Protein AF-A0A9P6GNK1-F1 (afdb_monomer)

Radius of gyration: 24.19 Å; Cα contacts (8 Å, |Δi|>4): 290; chains: 1; bounding box: 77×78×50 Å

Sequence (191 aa):
MHTSSILGALPTVPATSNPSCSGRRIRGPPKVLKVYFIPACNQVLKSSIIHFQKKEGGFFQHPALIVTSDRHSRTAEFYAITSYPPKAIHDLKMYLYLGDTVDDEGPGTLKLAAKSDRMPRDSYLNLDQRFAIEWEYLNKMPWGVDVNIDGEDRKKLDFKISQLEAQQNRYIYKSLLASFHVVAPGTIVML

Nearest PDB structures (foldseek):
  9bcu-assembly1_G  TM=6.747E-01  e=1.694E+00  Thermococcus kodakarensis
  6fer-assembly1_A  TM=2.267E-01  e=8.474E+00  Homo sapiens

Foldseek 3Di:
DDDDDDPDDDPDDPPDPPPPLPFAADPDWDDAQWKWAQAFPVLADCPWQQCVVDVDRVQHGFIWHWHDTDPVVLKTKTFTKDLDDPPVCVVVVQKAKEDQAQPDDDLRYFHWDPPFHGDPGTIIGHNPDMGMTRSRSIGHDSVNGITGTDPVCSVSVVVSNVVVVVVVVCVVPVPDPDPCVVPDPPDDDDD

Solvent-accessible surface area (backbone atoms only — not comparable to full-atom values): 11498 Å² total; per-residue (Å²): 139,85,87,84,84,82,82,79,80,78,83,78,76,75,76,79,74,72,79,81,79,78,50,54,56,49,93,60,87,69,60,66,44,26,52,34,22,38,51,49,66,91,76,43,63,84,86,38,60,40,52,77,77,49,80,60,72,84,68,38,64,32,45,28,38,26,68,44,64,43,80,88,80,43,32,28,33,30,29,48,40,35,73,68,70,56,68,70,45,52,76,67,59,40,51,34,37,50,32,71,40,66,81,40,77,51,97,55,37,40,26,33,25,96,84,36,44,61,63,98,55,70,37,32,38,38,62,83,56,82,45,51,37,52,43,74,56,33,17,44,37,87,85,71,56,53,38,31,47,32,77,75,42,47,56,56,53,53,51,52,49,53,51,51,52,52,56,54,47,50,68,74,66,49,73,68,90,68,77,61,88,81,60,61,94,88,69,85,80,86,130

pLDDT: mean 78.87, std 16.31, range [38.56, 94.69]

Organism: NCBI:txid565426

Mean predicted aligned error: 12.34 Å

Structure (mmCIF, N/CA/C/O backbone):
data_AF-A0A9P6GNK1-F1
#
_entry.id   AF-A0A9P6GNK1-F1
#
loop_
_atom_site.group_PDB
_atom_site.id
_atom_site.type_symbol
_atom_site.label_atom_id
_atom_site.label_alt_id
_atom_site.label_comp_id
_atom_site.label_asym_id
_atom_site.label_entity_id
_atom_site.label_seq_id
_atom_site.pdbx_PDB_ins_code
_atom_site.Cartn_x
_atom_site.Cartn_y
_atom_site.Cartn_z
_atom_site.occupancy
_atom_site.B_iso_or_equiv
_atom_site.auth_seq_id
_atom_site.auth_comp_id
_atom_site.auth_asym_id
_atom_site.auth_atom_id
_atom_site.pdbx_PDB_model_num
ATOM 1 N N . MET A 1 1 ? 43.751 -51.242 33.170 1.00 43.75 1 MET A N 1
ATOM 2 C CA . MET A 1 1 ? 44.238 -50.823 31.839 1.00 43.75 1 MET A CA 1
ATOM 3 C C . MET A 1 1 ? 43.060 -50.788 30.879 1.00 43.75 1 MET A C 1
ATOM 5 O O . MET A 1 1 ? 42.194 -51.640 31.004 1.00 43.75 1 MET A O 1
ATOM 9 N N . HIS A 1 2 ? 43.073 -49.808 29.972 1.00 38.56 2 HIS A N 1
ATOM 10 C CA . HIS A 1 2 ? 42.092 -49.490 28.921 1.00 38.56 2 HIS A CA 1
ATOM 11 C C . HIS A 1 2 ? 40.836 -48.710 29.336 1.00 38.56 2 HIS A C 1
ATOM 13 O O . HIS A 1 2 ? 39.744 -49.237 29.502 1.00 38.56 2 HIS A O 1
ATOM 19 N N . THR A 1 3 ? 41.032 -47.393 29.432 1.00 39.69 3 THR A N 1
ATOM 20 C CA . THR A 1 3 ? 40.028 -46.362 29.165 1.00 39.69 3 THR A CA 1
ATOM 21 C C . THR A 1 3 ? 39.923 -46.136 27.651 1.00 39.69 3 THR A C 1
ATOM 23 O O . THR A 1 3 ? 40.928 -46.110 26.939 1.00 39.69 3 THR A O 1
ATOM 26 N N . SER A 1 4 ? 38.706 -45.981 27.134 1.00 41.19 4 SER A N 1
ATOM 27 C CA . SER A 1 4 ? 38.435 -45.590 25.743 1.00 41.19 4 SER A CA 1
ATOM 28 C C . SER A 1 4 ? 37.171 -44.733 25.724 1.00 41.19 4 SER A C 1
ATOM 30 O O . SER A 1 4 ? 36.080 -45.229 25.465 1.00 41.19 4 SER A O 1
ATOM 32 N N . SER A 1 5 ? 37.310 -43.449 26.054 1.00 45.50 5 SER A N 1
ATOM 33 C CA . SER A 1 5 ? 36.231 -42.467 25.904 1.00 45.50 5 SER A CA 1
ATOM 34 C C . SER A 1 5 ? 36.454 -41.690 24.613 1.00 45.50 5 SER A C 1
ATOM 36 O O . SER A 1 5 ? 37.389 -40.900 24.495 1.00 45.50 5 SER A O 1
ATOM 38 N N . ILE A 1 6 ? 35.599 -41.969 23.634 1.00 48.75 6 ILE A N 1
ATOM 39 C CA . ILE A 1 6 ? 35.546 -41.327 22.324 1.00 48.75 6 ILE A CA 1
ATOM 40 C C . ILE A 1 6 ? 34.934 -39.932 22.506 1.00 48.75 6 ILE A C 1
ATOM 42 O O . ILE A 1 6 ? 33.754 -39.794 22.822 1.00 48.75 6 ILE A O 1
ATOM 46 N N . LEU A 1 7 ? 35.749 -38.893 22.320 1.00 43.72 7 LEU A N 1
ATOM 47 C CA . LEU A 1 7 ? 35.307 -37.507 22.176 1.00 43.72 7 LEU A CA 1
ATOM 48 C C . LEU A 1 7 ? 34.610 -37.355 20.817 1.00 43.72 7 LEU A C 1
ATOM 50 O O . LEU A 1 7 ? 35.260 -37.227 19.782 1.00 43.72 7 LEU A O 1
ATOM 54 N N . GLY A 1 8 ? 33.278 -37.393 20.823 1.00 42.16 8 GLY A N 1
ATOM 55 C CA . GLY A 1 8 ? 32.460 -36.998 19.680 1.00 42.16 8 GLY A CA 1
ATOM 56 C C . GLY A 1 8 ? 32.529 -35.485 19.489 1.00 42.16 8 GLY A C 1
ATOM 57 O O . GLY A 1 8 ? 31.977 -34.728 20.285 1.00 42.16 8 GLY A O 1
ATOM 58 N N . ALA A 1 9 ? 33.229 -35.046 18.444 1.00 45.81 9 ALA A N 1
ATOM 59 C CA . ALA A 1 9 ? 33.241 -33.657 18.012 1.00 45.81 9 ALA A CA 1
ATOM 60 C C . ALA A 1 9 ? 31.831 -33.239 17.559 1.00 45.81 9 ALA A C 1
ATOM 62 O O . ALA A 1 9 ? 31.246 -33.843 16.660 1.00 45.81 9 ALA A O 1
ATOM 63 N N . LEU A 1 10 ? 31.290 -32.202 18.202 1.00 45.44 10 LEU A N 1
ATOM 64 C CA . LEU A 1 10 ? 30.056 -31.528 17.803 1.00 45.44 10 LEU A CA 1
ATOM 65 C C . LEU A 1 10 ? 30.198 -30.988 16.368 1.00 45.44 10 LEU A C 1
ATOM 67 O O . LEU A 1 10 ? 31.189 -30.309 16.082 1.00 45.44 10 LEU A O 1
ATOM 71 N N . PRO A 1 11 ? 29.227 -31.230 15.469 1.00 44.09 11 PRO A N 1
ATOM 72 C CA . PRO A 1 11 ? 29.246 -30.631 14.146 1.00 44.09 11 PRO A CA 1
ATOM 73 C C . PRO A 1 11 ? 29.071 -29.118 14.283 1.00 44.09 11 PRO A C 1
ATOM 75 O O . PRO A 1 11 ? 28.053 -28.617 14.762 1.00 44.09 11 PRO A O 1
ATOM 78 N N . THR A 1 12 ? 30.103 -28.386 13.875 1.00 46.44 12 THR A N 1
ATOM 79 C CA . THR A 1 12 ? 30.087 -26.932 13.758 1.00 46.44 12 THR A CA 1
ATOM 80 C C . THR A 1 12 ? 29.052 -26.564 12.699 1.00 46.44 12 THR A C 1
ATOM 82 O O . THR A 1 12 ? 29.264 -26.788 11.510 1.00 46.44 12 THR A O 1
ATOM 85 N N . VAL A 1 13 ? 27.901 -26.050 13.134 1.00 48.53 13 VAL A N 1
ATOM 86 C CA . VAL A 1 13 ? 26.883 -25.493 12.238 1.00 48.53 13 VAL A CA 1
ATOM 87 C C . VAL A 1 13 ? 27.538 -24.331 11.484 1.00 48.53 13 VAL A C 1
ATOM 89 O O . VAL A 1 13 ? 27.989 -23.384 12.136 1.00 48.53 13 VAL A O 1
ATOM 92 N N . PRO A 1 14 ? 27.652 -24.371 10.144 1.00 42.47 14 PRO A N 1
ATOM 93 C CA . PRO A 1 14 ? 28.160 -23.229 9.408 1.00 42.47 14 PRO A CA 1
ATOM 94 C C . PRO A 1 14 ? 27.191 -22.065 9.607 1.00 42.47 14 PRO A C 1
ATOM 96 O O . PRO A 1 14 ? 25.976 -22.220 9.464 1.00 42.47 14 PRO A O 1
ATOM 99 N N . ALA A 1 15 ? 27.752 -20.915 9.980 1.00 41.53 15 ALA A N 1
ATOM 100 C CA . ALA A 1 15 ? 27.043 -19.661 10.156 1.00 41.53 15 ALA A CA 1
ATOM 101 C C . ALA A 1 15 ? 26.061 -19.451 8.999 1.00 41.53 15 ALA A C 1
ATOM 103 O O . ALA A 1 15 ? 26.458 -19.410 7.834 1.00 41.53 15 ALA A O 1
ATOM 104 N N . THR A 1 16 ? 24.778 -19.324 9.338 1.00 38.72 16 THR A N 1
ATOM 105 C CA . THR A 1 16 ? 23.734 -18.874 8.424 1.00 38.72 16 THR A CA 1
ATOM 106 C C . THR A 1 16 ? 24.227 -17.617 7.729 1.00 38.72 16 THR A C 1
ATOM 108 O O . THR A 1 16 ? 24.384 -16.566 8.352 1.00 38.72 16 THR A O 1
ATOM 111 N N . SER A 1 17 ? 24.512 -17.749 6.437 1.00 41.44 17 SER A N 1
ATOM 112 C CA . SER A 1 17 ? 24.774 -16.641 5.539 1.00 41.44 17 SER A CA 1
ATOM 113 C C . SER A 1 17 ? 23.625 -15.652 5.688 1.00 41.44 17 SER A C 1
ATOM 115 O O . SER A 1 17 ? 22.502 -15.947 5.277 1.00 41.44 17 SER A O 1
ATOM 117 N N . ASN A 1 18 ? 23.890 -14.495 6.293 1.00 42.81 18 ASN A N 1
ATOM 118 C CA . ASN A 1 18 ? 22.993 -13.356 6.177 1.00 42.81 18 ASN A CA 1
ATOM 119 C C . ASN A 1 18 ? 22.785 -13.139 4.673 1.00 42.81 18 ASN A C 1
ATOM 121 O O . ASN A 1 18 ? 23.777 -12.862 3.989 1.00 42.81 18 ASN A O 1
ATOM 125 N N . PRO A 1 19 ? 21.567 -13.288 4.117 1.00 42.81 19 PRO A N 1
ATOM 126 C CA . PRO A 1 19 ? 21.345 -12.850 2.756 1.00 42.81 19 PRO A CA 1
ATOM 127 C C . PRO A 1 19 ? 21.654 -11.357 2.763 1.00 42.81 19 PRO A C 1
ATOM 129 O O . PRO A 1 19 ? 21.009 -10.575 3.465 1.00 42.81 19 PRO A O 1
ATOM 132 N N . SER A 1 20 ? 22.711 -10.965 2.055 1.00 41.75 20 SER A N 1
ATOM 133 C CA . SER A 1 20 ? 23.046 -9.567 1.852 1.00 41.75 20 SER A CA 1
ATOM 134 C C . SER A 1 20 ? 21.954 -8.974 0.965 1.00 41.75 20 SER A C 1
ATOM 136 O O . SER A 1 20 ? 22.079 -8.855 -0.252 1.00 41.75 20 SER A O 1
ATOM 138 N N . CYS A 1 21 ? 20.832 -8.609 1.587 1.00 44.97 21 CYS A N 1
ATOM 139 C CA . CYS A 1 21 ? 19.766 -7.824 0.989 1.00 44.97 21 CYS A CA 1
ATOM 140 C C . CYS A 1 21 ? 20.295 -6.403 0.758 1.00 44.97 21 CYS A C 1
ATOM 142 O O . CYS A 1 21 ? 19.893 -5.438 1.409 1.00 44.97 21 CYS A O 1
ATOM 144 N N . SER A 1 22 ? 21.239 -6.281 -0.173 1.00 52.31 22 SER A N 1
ATOM 145 C CA . SER A 1 22 ? 21.618 -5.038 -0.828 1.00 52.31 22 SER A CA 1
ATOM 146 C C . SER A 1 22 ? 20.473 -4.669 -1.769 1.00 52.31 22 SER A C 1
ATOM 148 O O . SER A 1 22 ? 20.518 -4.853 -2.984 1.00 52.31 22 SER A O 1
ATOM 150 N N . GLY A 1 23 ? 19.364 -4.235 -1.169 1.00 58.50 23 GLY A N 1
ATOM 151 C CA . GLY A 1 23 ? 18.181 -3.837 -1.911 1.00 58.50 23 GLY A CA 1
ATOM 152 C C . GLY A 1 23 ? 18.554 -2.751 -2.913 1.00 58.50 23 GLY A C 1
ATOM 153 O O . GLY A 1 23 ? 19.191 -1.752 -2.572 1.00 58.50 23 GLY A O 1
ATOM 154 N N . ARG A 1 24 ? 18.202 -2.965 -4.183 1.00 71.44 24 ARG A N 1
ATOM 155 C CA . ARG A 1 24 ? 18.417 -1.964 -5.228 1.00 71.44 24 ARG A CA 1
ATOM 156 C C . ARG A 1 24 ? 17.481 -0.790 -4.955 1.00 71.44 24 ARG A C 1
ATOM 158 O O . ARG A 1 24 ? 16.288 -0.882 -5.252 1.00 71.44 24 ARG A O 1
ATOM 165 N N . ARG A 1 25 ? 18.032 0.295 -4.407 1.00 80.94 25 ARG A N 1
ATOM 166 C CA . ARG A 1 25 ? 17.324 1.568 -4.224 1.00 80.94 25 ARG A CA 1
ATOM 167 C C . ARG A 1 25 ? 16.763 2.064 -5.548 1.00 80.94 25 ARG A C 1
ATOM 169 O O . ARG A 1 25 ? 17.370 1.876 -6.612 1.00 80.94 25 ARG A O 1
ATOM 176 N N . ILE A 1 26 ? 15.603 2.699 -5.489 1.00 84.06 26 ILE A N 1
ATOM 177 C CA . ILE A 1 26 ? 15.027 3.347 -6.663 1.00 84.06 26 ILE A CA 1
ATOM 178 C C . ILE A 1 26 ? 15.792 4.639 -6.979 1.00 84.06 26 ILE A C 1
ATOM 180 O O . ILE A 1 26 ? 16.258 5.337 -6.086 1.00 84.06 26 ILE A O 1
ATOM 184 N N . ARG A 1 27 ? 15.978 4.934 -8.271 1.00 80.38 27 ARG A N 1
ATOM 185 C CA . ARG A 1 27 ? 16.748 6.103 -8.750 1.00 80.38 27 ARG A CA 1
ATOM 186 C C . ARG A 1 27 ? 15.865 7.280 -9.183 1.00 80.38 27 ARG A C 1
ATOM 188 O O . ARG A 1 27 ? 16.361 8.232 -9.769 1.00 80.38 27 ARG A O 1
ATOM 195 N N . GLY A 1 28 ? 14.560 7.194 -8.956 1.00 84.88 28 GLY A N 1
ATOM 196 C CA . GLY A 1 28 ? 13.590 8.169 -9.436 1.00 84.88 28 GLY A CA 1
ATOM 197 C C . GLY A 1 28 ? 12.239 8.004 -8.747 1.00 84.88 28 GLY A C 1
ATOM 198 O O . GLY A 1 28 ? 12.114 7.129 -7.884 1.00 84.88 28 GLY A O 1
ATOM 199 N N . PRO A 1 29 ? 11.240 8.819 -9.130 1.00 88.75 29 PRO A N 1
ATOM 200 C CA . PRO A 1 29 ? 9.918 8.772 -8.525 1.00 88.75 29 PRO A CA 1
ATOM 201 C C . PRO A 1 29 ? 9.326 7.357 -8.639 1.00 88.75 29 PRO A C 1
ATOM 203 O O . PRO A 1 29 ? 9.366 6.771 -9.729 1.00 88.75 29 PRO A O 1
ATOM 206 N N . PRO A 1 30 ? 8.796 6.787 -7.543 1.00 91.62 30 PRO A N 1
ATOM 207 C CA . PRO A 1 30 ? 8.155 5.490 -7.568 1.00 91.62 30 PRO A CA 1
ATOM 208 C C . PRO A 1 30 ? 6.907 5.550 -8.443 1.00 91.62 30 PRO A C 1
ATOM 210 O O . PRO A 1 30 ? 6.206 6.561 -8.526 1.00 91.62 30 PRO A O 1
ATOM 213 N N . LYS A 1 31 ? 6.629 4.438 -9.119 1.00 91.81 31 LYS A N 1
ATOM 214 C CA . LYS A 1 31 ? 5.412 4.300 -9.909 1.00 91.81 31 LYS A CA 1
ATOM 215 C C . LYS A 1 31 ? 4.237 4.094 -8.953 1.00 91.81 31 LYS A C 1
ATOM 217 O O . LYS A 1 31 ? 4.305 3.262 -8.052 1.00 91.81 31 LYS A O 1
ATOM 222 N N . VAL A 1 32 ? 3.166 4.844 -9.166 1.00 93.06 32 VAL A N 1
ATOM 223 C CA . VAL A 1 32 ? 1.901 4.667 -8.445 1.00 93.06 32 VAL A CA 1
ATOM 224 C C . VAL A 1 32 ? 1.297 3.303 -8.801 1.00 93.06 32 VAL A C 1
ATOM 226 O O . VAL A 1 32 ? 1.402 2.872 -9.949 1.00 93.06 32 VAL A O 1
ATOM 229 N N . LEU A 1 33 ? 0.693 2.637 -7.814 1.00 93.12 33 LEU A N 1
ATOM 230 C CA . LEU A 1 33 ? 0.136 1.277 -7.862 1.00 93.12 33 LEU A CA 1
ATOM 231 C C . LEU A 1 33 ? 1.160 0.156 -8.066 1.00 93.12 33 LEU A C 1
ATOM 233 O O . LEU A 1 33 ? 0.800 -0.985 -8.363 1.00 93.12 33 LEU A O 1
ATOM 237 N N . LYS A 1 34 ? 2.439 0.458 -7.858 1.00 93.38 34 LYS A N 1
ATOM 238 C CA . LYS A 1 34 ? 3.501 -0.541 -7.846 1.00 93.38 34 LYS A CA 1
ATOM 239 C C . LYS A 1 34 ? 3.883 -0.904 -6.421 1.00 93.38 34 LYS A C 1
ATOM 241 O O . LYS A 1 34 ? 3.914 -0.048 -5.531 1.00 93.38 34 LYS A O 1
ATOM 246 N N . VAL A 1 35 ? 4.200 -2.179 -6.224 1.00 92.81 35 VAL A N 1
ATOM 247 C CA . VAL A 1 35 ? 4.677 -2.679 -4.942 1.00 92.81 35 VAL A CA 1
ATOM 248 C C . VAL A 1 35 ? 6.193 -2.520 -4.852 1.00 92.81 35 VAL A C 1
ATOM 250 O O . VAL A 1 35 ? 6.948 -2.933 -5.733 1.00 92.81 35 VAL A O 1
ATOM 253 N N . TYR A 1 36 ? 6.641 -1.921 -3.758 1.00 93.25 36 TYR A N 1
ATOM 254 C CA . TYR A 1 36 ? 8.043 -1.755 -3.399 1.00 93.25 36 TYR A CA 1
ATOM 255 C C . TYR A 1 36 ? 8.328 -2.429 -2.061 1.00 93.25 36 TYR A C 1
ATOM 257 O O . TYR A 1 36 ? 7.426 -2.929 -1.391 1.00 93.25 36 TYR A O 1
ATOM 265 N N . PHE A 1 37 ? 9.599 -2.470 -1.680 1.00 91.44 37 PHE A N 1
ATOM 266 C CA . PHE A 1 37 ? 10.035 -3.073 -0.432 1.00 91.44 37 PHE A CA 1
ATOM 267 C C . PHE A 1 37 ? 10.642 -2.020 0.487 1.00 91.44 37 PHE A C 1
ATOM 269 O O . PHE A 1 37 ? 11.539 -1.270 0.086 1.00 91.44 37 PHE A O 1
ATOM 276 N N . ILE A 1 38 ? 10.169 -1.985 1.730 1.00 90.44 38 ILE A N 1
ATOM 277 C CA . ILE A 1 38 ? 10.726 -1.125 2.770 1.00 90.44 38 ILE A CA 1
ATOM 278 C C . ILE A 1 38 ? 11.919 -1.856 3.379 1.00 90.44 38 ILE A C 1
ATOM 280 O O . ILE A 1 38 ? 11.757 -2.970 3.876 1.00 90.44 38 ILE A O 1
ATOM 284 N N . PRO A 1 39 ? 13.126 -1.274 3.358 1.00 88.50 39 PRO A N 1
ATOM 285 C CA . PRO A 1 39 ? 14.290 -1.930 3.921 1.00 88.50 39 PRO A CA 1
ATOM 286 C C . PRO A 1 39 ? 14.229 -2.033 5.446 1.00 88.50 39 PRO A C 1
ATOM 288 O O . PRO A 1 39 ? 13.331 -1.523 6.111 1.00 88.50 39 PRO A O 1
ATOM 291 N N . ALA A 1 40 ? 15.228 -2.710 6.006 1.00 86.12 40 ALA A N 1
ATOM 292 C CA . ALA A 1 40 ? 15.414 -2.808 7.443 1.00 86.12 40 ALA A CA 1
ATOM 293 C C . ALA A 1 40 ? 15.599 -1.427 8.103 1.00 86.12 40 ALA A C 1
ATOM 295 O O . ALA A 1 40 ? 16.147 -0.502 7.501 1.00 86.12 40 ALA A O 1
ATOM 296 N N . CYS A 1 41 ? 15.205 -1.328 9.375 1.00 81.44 41 CYS A N 1
ATOM 297 C CA . CYS A 1 41 ? 15.251 -0.107 10.190 1.00 81.44 41 CYS A CA 1
ATOM 298 C C . CYS A 1 41 ? 16.620 0.603 10.167 1.00 81.44 41 CYS A C 1
ATOM 300 O O . CYS A 1 41 ? 16.684 1.827 10.138 1.00 81.44 41 CYS A O 1
ATOM 302 N N . ASN A 1 42 ? 17.723 -0.148 10.105 1.00 82.62 42 ASN A N 1
ATOM 303 C CA . ASN A 1 42 ? 19.085 0.395 10.057 1.00 82.62 42 ASN A CA 1
ATOM 304 C C . ASN A 1 42 ? 19.476 1.038 8.712 1.00 82.62 42 ASN A C 1
ATOM 306 O O . ASN A 1 42 ? 20.464 1.766 8.659 1.00 82.62 42 ASN A O 1
ATOM 310 N N . GLN A 1 43 ? 18.745 0.765 7.630 1.00 82.69 43 GLN A N 1
ATOM 311 C CA . GLN A 1 43 ? 19.004 1.337 6.303 1.00 82.69 43 GLN A CA 1
ATOM 312 C C . GLN A 1 43 ? 18.204 2.620 6.048 1.00 82.69 43 GLN A C 1
ATOM 314 O O . GLN A 1 43 ? 18.525 3.359 5.114 1.00 82.69 43 GLN A O 1
ATOM 319 N N . VAL A 1 44 ? 17.175 2.874 6.861 1.00 83.25 44 VAL A N 1
ATOM 320 C CA . VAL A 1 44 ? 16.363 4.090 6.828 1.00 83.25 44 VAL A CA 1
ATOM 321 C C . VAL A 1 44 ? 16.901 5.060 7.870 1.00 83.25 44 VAL A C 1
ATOM 323 O O . VAL A 1 44 ? 17.129 4.687 9.021 1.00 83.25 44 VAL A O 1
ATOM 326 N N . LEU A 1 45 ? 17.104 6.318 7.486 1.00 84.25 45 LEU A N 1
ATOM 327 C CA . LEU A 1 45 ? 17.656 7.315 8.399 1.00 84.25 45 LEU A CA 1
ATOM 328 C C . LEU A 1 45 ? 16.690 7.555 9.564 1.00 84.25 45 LEU A C 1
ATOM 330 O O . LEU A 1 45 ? 15.491 7.673 9.346 1.00 84.25 45 LEU A O 1
ATOM 334 N N . LYS A 1 46 ? 17.194 7.667 10.799 1.00 83.06 46 LYS A N 1
ATOM 335 C CA . LYS A 1 46 ? 16.342 7.829 11.997 1.00 83.06 46 LYS A CA 1
ATOM 336 C C . LYS A 1 46 ? 15.462 9.086 11.974 1.00 83.06 46 LYS A C 1
ATOM 338 O O . LYS A 1 46 ? 14.479 9.138 12.699 1.00 83.06 46 LYS A O 1
ATOM 343 N N . SER A 1 47 ? 15.816 10.087 11.165 1.00 84.44 47 SER A N 1
ATOM 344 C CA . SER A 1 47 ? 15.020 11.304 10.969 1.00 84.44 47 SER A CA 1
ATOM 345 C C . SER A 1 47 ? 13.971 11.185 9.859 1.00 84.44 47 SER A C 1
ATOM 347 O O . SER A 1 47 ? 13.337 12.183 9.537 1.00 84.44 47 SER A O 1
ATOM 349 N N . SER A 1 48 ? 13.828 10.018 9.229 1.00 85.19 48 SER A N 1
ATOM 350 C CA . SER A 1 48 ? 12.814 9.784 8.199 1.00 85.19 48 SER A CA 1
ATOM 351 C C . SER A 1 48 ? 11.410 9.811 8.801 1.00 85.19 48 SER A C 1
ATOM 353 O O . SER A 1 48 ? 11.194 9.351 9.928 1.00 85.19 48 SER A O 1
ATOM 355 N N . ILE A 1 49 ? 10.448 10.301 8.016 1.00 87.12 49 ILE A N 1
ATOM 356 C CA . ILE A 1 49 ? 9.025 10.414 8.377 1.00 87.12 49 ILE A CA 1
ATOM 357 C C . ILE A 1 49 ? 8.467 9.091 8.930 1.00 87.12 49 ILE A C 1
ATOM 359 O O . ILE A 1 49 ? 7.705 9.087 9.899 1.00 87.12 49 ILE A O 1
ATOM 363 N N . ILE A 1 50 ? 8.895 7.955 8.375 1.00 84.88 50 ILE A N 1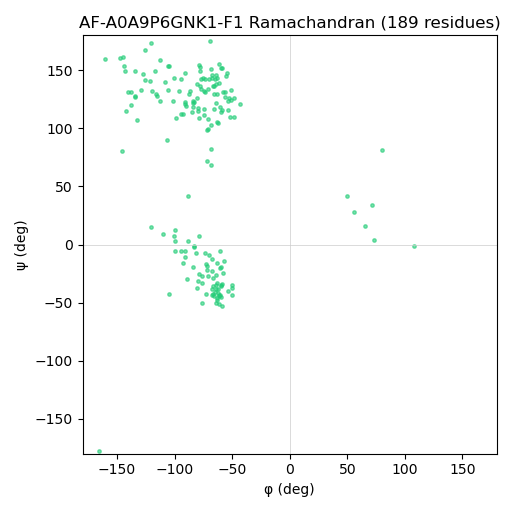
ATOM 364 C CA . ILE A 1 50 ? 8.389 6.629 8.750 1.00 84.88 50 ILE A CA 1
ATOM 365 C C . ILE A 1 50 ? 8.686 6.254 10.209 1.00 84.88 50 ILE A C 1
ATOM 367 O O . ILE A 1 50 ? 7.847 5.631 10.856 1.00 84.88 50 ILE A O 1
ATOM 371 N N . HIS A 1 51 ? 9.820 6.692 10.772 1.00 84.50 51 HIS A N 1
ATOM 372 C CA . HIS A 1 51 ? 10.159 6.436 12.183 1.00 84.50 51 HIS A CA 1
ATOM 373 C C . HIS A 1 51 ? 9.280 7.235 13.148 1.00 84.50 51 HIS A C 1
ATOM 375 O O . HIS A 1 51 ? 9.045 6.802 14.277 1.00 84.50 51 HIS A O 1
ATOM 381 N N . PHE A 1 52 ? 8.773 8.392 12.714 1.00 83.25 52 PHE A N 1
ATOM 382 C CA . PHE A 1 52 ? 7.826 9.181 13.501 1.00 83.25 52 PHE A CA 1
ATOM 383 C C . PHE A 1 52 ? 6.422 8.574 13.478 1.00 83.25 52 PHE A C 1
ATOM 385 O O . PHE A 1 52 ? 5.713 8.649 14.478 1.00 83.25 52 PHE A O 1
ATOM 392 N N . GLN A 1 53 ? 6.041 7.943 12.365 1.00 82.75 53 GLN A N 1
ATOM 393 C CA . GLN A 1 53 ? 4.732 7.309 12.203 1.00 82.75 53 GLN A CA 1
ATOM 394 C C . GLN A 1 53 ? 4.651 5.921 12.851 1.00 82.75 53 GLN A C 1
ATOM 396 O O . GLN A 1 53 ? 3.612 5.571 13.410 1.00 82.75 53 GLN A O 1
ATOM 401 N N . LYS A 1 54 ? 5.725 5.120 12.791 1.00 75.81 54 LYS A N 1
ATOM 402 C CA . LYS A 1 54 ? 5.745 3.756 13.334 1.00 75.81 54 LYS A CA 1
ATOM 403 C C . LYS A 1 54 ? 7.097 3.430 13.967 1.00 75.81 54 LYS A C 1
ATOM 405 O O . LYS A 1 54 ? 8.117 3.342 13.293 1.00 75.81 54 LYS A O 1
ATOM 410 N N . LYS A 1 55 ? 7.089 3.214 15.285 1.00 61.72 55 LYS A N 1
ATOM 411 C CA . LYS A 1 55 ? 8.295 2.899 16.076 1.00 61.72 55 LYS A CA 1
ATOM 412 C C . LYS A 1 55 ? 8.571 1.400 16.20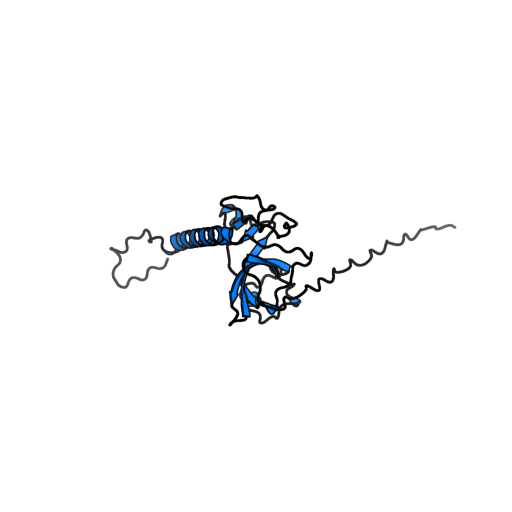3 1.00 61.72 55 LYS A C 1
ATOM 414 O O . LYS A 1 55 ? 9.627 1.003 16.687 1.00 61.72 55 LYS A O 1
ATOM 419 N N . GLU A 1 56 ? 7.622 0.564 15.797 1.00 67.69 56 GLU A N 1
ATOM 420 C CA . GLU A 1 56 ? 7.746 -0.885 15.901 1.00 67.69 56 GLU A CA 1
ATOM 421 C C . GLU A 1 56 ? 8.720 -1.411 14.842 1.00 67.69 56 GLU A C 1
ATOM 423 O O . GLU A 1 56 ? 8.466 -1.330 13.640 1.00 67.69 56 GLU A O 1
ATOM 428 N N . GLY A 1 57 ? 9.838 -1.992 15.290 1.00 57.97 57 GLY A N 1
ATOM 429 C CA . GLY A 1 57 ? 10.875 -2.536 14.405 1.00 57.97 57 GLY A CA 1
ATOM 430 C C . GLY A 1 57 ? 10.367 -3.615 13.441 1.00 57.97 57 GLY A C 1
ATOM 431 O O . GLY A 1 57 ? 10.931 -3.782 12.363 1.00 57.97 57 GLY A O 1
ATOM 432 N N . GLY A 1 58 ? 9.269 -4.291 13.796 1.00 65.94 58 GLY A N 1
ATOM 433 C CA . GLY A 1 58 ? 8.622 -5.305 12.968 1.00 65.94 58 GLY A CA 1
ATOM 434 C C . GLY A 1 58 ? 7.915 -4.767 11.723 1.00 65.94 58 GLY A C 1
ATOM 435 O O . GLY A 1 58 ? 7.512 -5.581 10.910 1.00 65.94 58 GLY A O 1
ATOM 436 N N . PHE A 1 59 ? 7.761 -3.447 11.557 1.00 76.56 59 PHE A N 1
ATOM 437 C CA . PHE A 1 59 ? 7.169 -2.827 10.360 1.00 76.56 59 PHE A CA 1
ATOM 438 C C . PHE A 1 59 ? 8.170 -2.630 9.210 1.00 76.56 59 PHE A C 1
ATOM 440 O O . PHE A 1 59 ? 7.790 -2.484 8.049 1.00 76.56 59 PHE A O 1
ATOM 447 N N . PHE A 1 60 ? 9.463 -2.652 9.518 1.00 82.25 60 PHE A N 1
ATOM 448 C CA . PHE A 1 60 ? 10.523 -2.613 8.516 1.00 82.25 60 PHE A CA 1
ATOM 449 C C . PHE A 1 60 ? 10.707 -4.004 7.892 1.00 82.25 60 PHE A C 1
ATOM 451 O O . PHE A 1 60 ? 10.426 -5.004 8.544 1.00 82.25 60 PHE A O 1
ATOM 458 N N . GLN A 1 61 ? 11.215 -4.078 6.656 1.00 86.62 61 GLN A N 1
ATOM 459 C CA . GLN A 1 61 ? 11.297 -5.318 5.856 1.00 86.62 61 GLN A CA 1
ATOM 460 C C . GLN A 1 61 ? 9.955 -5.846 5.326 1.00 86.62 61 GLN A C 1
ATOM 462 O O . GLN A 1 61 ? 9.777 -7.056 5.182 1.00 86.62 61 GLN A O 1
ATOM 467 N N . HIS A 1 62 ? 9.026 -4.949 4.990 1.00 88.31 62 HIS A N 1
ATOM 468 C CA . HIS A 1 62 ? 7.721 -5.330 4.447 1.00 88.31 62 HIS A CA 1
ATOM 469 C C . HIS A 1 62 ? 7.483 -4.815 3.027 1.00 88.31 62 HIS A C 1
ATOM 471 O O . HIS A 1 62 ? 8.003 -3.758 2.646 1.00 88.31 62 HIS A O 1
ATOM 477 N N . PRO A 1 63 ? 6.697 -5.558 2.228 1.00 90.94 63 PRO A N 1
ATOM 478 C CA . PRO A 1 63 ? 6.182 -5.066 0.964 1.00 90.94 63 PRO A CA 1
ATOM 479 C C . PRO A 1 63 ? 5.171 -3.933 1.197 1.00 90.94 63 PRO A C 1
ATOM 481 O O . PRO A 1 63 ? 4.389 -3.949 2.147 1.00 90.94 63 PRO A O 1
ATOM 484 N N . ALA A 1 64 ? 5.187 -2.939 0.317 1.00 92.44 64 ALA A N 1
ATOM 485 C CA . ALA A 1 64 ? 4.365 -1.743 0.414 1.00 92.44 64 ALA A CA 1
ATOM 486 C C . ALA A 1 64 ? 3.846 -1.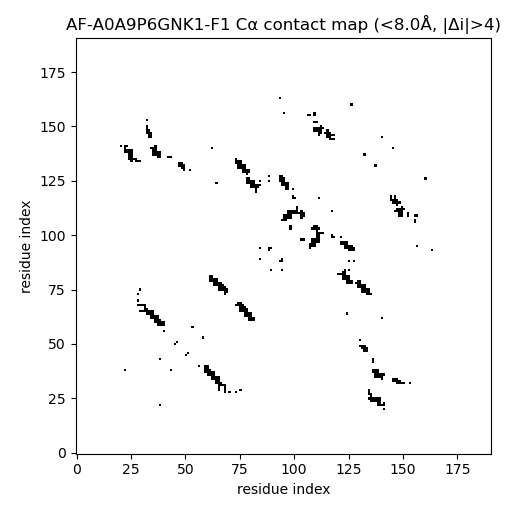331 -0.963 1.00 92.44 64 ALA A C 1
ATOM 488 O O . ALA A 1 64 ? 4.617 -1.233 -1.918 1.00 92.44 64 ALA A O 1
ATOM 489 N N . LEU A 1 65 ? 2.545 -1.068 -1.061 1.00 94.19 65 LEU A N 1
ATOM 490 C CA . LEU A 1 65 ? 1.918 -0.563 -2.278 1.00 94.19 65 LEU A CA 1
ATOM 491 C C . LEU A 1 65 ? 1.918 0.961 -2.271 1.00 94.19 65 LEU A C 1
ATOM 493 O O . LEU A 1 65 ? 1.317 1.569 -1.387 1.00 94.19 65 LEU A O 1
ATOM 497 N N . ILE A 1 66 ? 2.517 1.570 -3.290 1.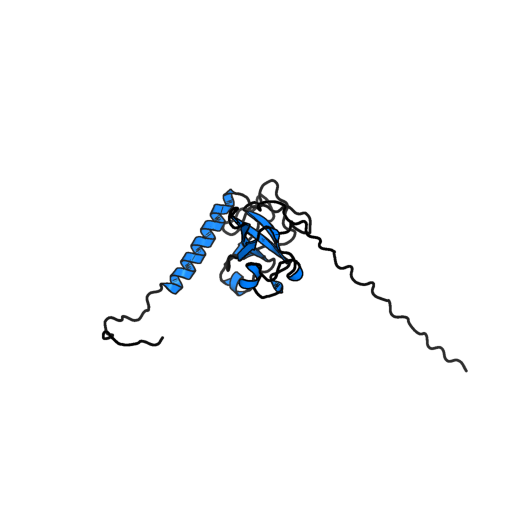00 94.69 66 ILE A N 1
ATOM 498 C CA . ILE A 1 66 ? 2.542 3.028 -3.433 1.00 94.69 66 ILE A CA 1
ATOM 499 C C . ILE A 1 66 ? 1.224 3.515 -4.025 1.00 94.69 66 ILE A C 1
ATOM 501 O O . ILE A 1 66 ? 0.814 3.068 -5.093 1.00 94.69 66 ILE A O 1
ATOM 505 N N . VAL A 1 67 ? 0.579 4.463 -3.354 1.00 93.31 67 VAL A N 1
ATOM 506 C CA . VAL A 1 67 ? -0.725 5.016 -3.756 1.00 93.31 67 VAL A CA 1
ATOM 507 C C . VAL A 1 67 ? -0.557 6.396 -4.363 1.00 93.31 67 VAL A C 1
ATOM 509 O O . VAL A 1 67 ? -1.151 6.715 -5.391 1.00 93.31 67 VAL A O 1
ATOM 512 N N . THR A 1 68 ? 0.289 7.213 -3.747 1.00 92.50 68 THR A N 1
ATOM 513 C CA . THR A 1 68 ? 0.604 8.555 -4.217 1.00 92.50 68 THR A CA 1
ATOM 514 C C . THR A 1 68 ? 2.112 8.752 -4.164 1.00 92.50 68 THR A C 1
ATOM 516 O O . THR A 1 68 ? 2.830 8.148 -3.366 1.00 92.50 68 THR A O 1
ATOM 519 N N . SER A 1 69 ? 2.615 9.572 -5.077 1.00 93.00 69 SER A N 1
ATOM 520 C CA . SER A 1 69 ? 4.010 9.976 -5.090 1.00 93.00 69 SER A CA 1
ATOM 521 C C . SER A 1 69 ? 4.059 11.457 -5.400 1.00 93.00 69 SER A C 1
ATOM 523 O O . SER A 1 69 ? 3.595 11.882 -6.459 1.00 93.00 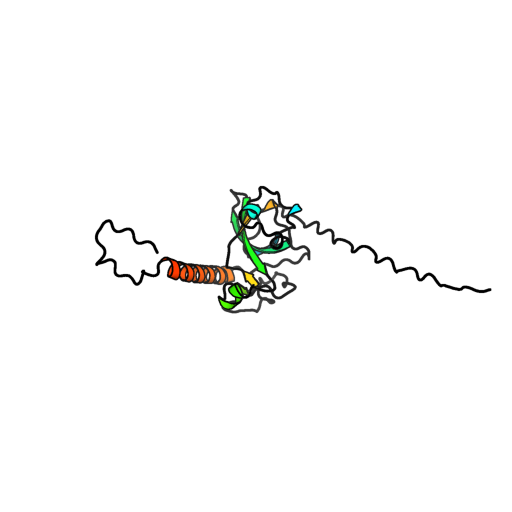69 SER A O 1
ATOM 525 N N . ASP A 1 70 ? 4.624 12.225 -4.476 1.00 92.38 70 ASP A N 1
ATOM 526 C CA . ASP A 1 70 ? 4.830 13.650 -4.656 1.00 92.38 70 ASP A CA 1
ATOM 527 C C . ASP A 1 70 ? 6.289 13.928 -5.020 1.00 92.38 70 ASP A C 1
ATOM 529 O O . ASP A 1 70 ? 7.231 13.571 -4.307 1.00 92.38 70 ASP A O 1
ATOM 533 N N . ARG A 1 71 ? 6.473 14.594 -6.163 1.00 88.94 71 ARG A N 1
ATOM 534 C CA . ARG A 1 71 ? 7.797 14.963 -6.658 1.00 88.94 71 ARG A CA 1
ATOM 535 C C . ARG A 1 71 ? 8.398 16.152 -5.926 1.00 88.94 71 ARG A C 1
ATOM 537 O O . ARG A 1 71 ? 9.621 16.249 -5.876 1.00 88.94 71 ARG A O 1
ATOM 544 N N . HIS A 1 72 ? 7.566 17.035 -5.381 1.00 88.12 72 HIS A N 1
ATOM 545 C CA . HIS A 1 72 ? 8.027 18.250 -4.721 1.00 88.12 72 HIS A CA 1
ATOM 546 C C . HIS A 1 72 ? 8.598 17.938 -3.340 1.00 88.12 72 HIS A C 1
ATOM 548 O O . HIS A 1 72 ? 9.731 18.313 -3.048 1.00 88.12 72 HIS A O 1
ATOM 554 N N . SER A 1 73 ? 7.855 17.187 -2.526 1.00 86.69 73 SER A N 1
ATOM 555 C CA . SER A 1 73 ? 8.309 16.758 -1.199 1.00 86.69 73 SER A CA 1
ATOM 556 C C . SER A 1 73 ? 9.231 15.532 -1.213 1.00 86.69 73 SER A C 1
ATOM 558 O O . SER A 1 73 ? 9.789 15.189 -0.175 1.00 86.69 73 SER A O 1
ATOM 560 N N . ARG A 1 74 ? 9.418 14.870 -2.368 1.00 90.94 74 ARG A N 1
ATOM 561 C CA . ARG A 1 74 ? 10.144 13.586 -2.504 1.00 90.94 74 ARG A CA 1
ATOM 562 C C . ARG A 1 74 ? 9.584 12.474 -1.611 1.00 90.94 74 ARG A C 1
ATOM 564 O O . ARG A 1 74 ? 10.306 11.553 -1.217 1.00 90.94 74 ARG A O 1
ATOM 571 N N . THR A 1 75 ? 8.297 12.548 -1.296 1.00 92.44 75 THR A N 1
ATOM 572 C CA . THR A 1 75 ? 7.612 11.562 -0.464 1.00 92.44 75 THR A CA 1
ATOM 573 C C . THR A 1 75 ? 6.716 10.666 -1.306 1.00 92.44 75 THR A C 1
ATOM 575 O O . THR A 1 75 ? 6.268 11.008 -2.405 1.00 92.44 75 THR A O 1
ATOM 578 N N . ALA A 1 76 ? 6.488 9.466 -0.799 1.00 93.56 76 ALA A N 1
ATOM 579 C CA . ALA A 1 76 ? 5.528 8.527 -1.332 1.00 93.56 76 ALA A CA 1
ATOM 580 C C . ALA A 1 76 ? 4.631 8.052 -0.195 1.00 93.56 76 ALA A C 1
ATOM 582 O O . ALA A 1 76 ? 5.122 7.678 0.875 1.00 93.56 76 ALA A O 1
ATOM 583 N N . GLU A 1 77 ? 3.326 8.053 -0.441 1.00 94.31 77 GLU A N 1
ATOM 584 C CA . GLU A 1 77 ? 2.370 7.452 0.476 1.00 94.31 77 GLU A CA 1
ATOM 585 C C . GLU A 1 77 ? 2.085 6.021 0.048 1.00 94.31 77 GLU A C 1
ATOM 587 O O . GLU A 1 77 ? 1.983 5.700 -1.144 1.00 94.31 77 GLU A O 1
ATOM 592 N N . PHE A 1 78 ? 1.932 5.154 1.036 1.00 94.19 78 PHE A N 1
ATOM 593 C CA . PHE A 1 78 ? 1.746 3.739 0.802 1.00 94.19 78 PHE A CA 1
ATOM 594 C C . PHE A 1 78 ? 0.857 3.087 1.852 1.00 94.19 78 PHE A C 1
ATOM 596 O O . PHE A 1 78 ? 0.687 3.578 2.972 1.00 94.19 78 PHE A O 1
ATOM 603 N N . TYR A 1 79 ? 0.342 1.925 1.471 1.00 93.38 79 TYR A N 1
ATOM 604 C CA . TYR A 1 79 ? -0.268 0.962 2.376 1.00 93.38 79 TYR A CA 1
ATOM 605 C C . TYR A 1 79 ? 0.651 -0.248 2.512 1.00 93.38 79 TYR A C 1
ATOM 607 O O . TYR A 1 79 ? 1.279 -0.692 1.544 1.00 93.38 79 TYR A O 1
ATOM 615 N N . ALA A 1 80 ? 0.756 -0.769 3.730 1.00 91.69 80 ALA A N 1
ATOM 616 C CA . ALA A 1 80 ? 1.561 -1.949 4.000 1.00 91.69 80 ALA A CA 1
ATOM 617 C C . ALA A 1 80 ? 0.852 -3.207 3.489 1.00 91.69 80 ALA A C 1
ATOM 619 O O . ALA A 1 80 ? -0.370 -3.328 3.588 1.00 91.69 80 ALA A O 1
ATOM 620 N N . ILE A 1 81 ? 1.628 -4.150 2.967 1.00 91.62 81 ILE A N 1
ATOM 621 C CA . ILE A 1 81 ? 1.133 -5.455 2.542 1.00 91.62 81 ILE A CA 1
ATOM 622 C C . ILE A 1 81 ? 1.571 -6.492 3.570 1.00 91.62 81 ILE A C 1
ATOM 624 O O . ILE A 1 81 ? 2.734 -6.538 3.969 1.00 91.62 81 ILE A O 1
ATOM 628 N N . THR A 1 82 ? 0.642 -7.344 3.986 1.00 89.12 82 THR A N 1
ATOM 629 C CA . THR A 1 82 ? 0.900 -8.430 4.929 1.00 89.12 82 THR A CA 1
ATOM 630 C C . THR A 1 82 ? 0.413 -9.751 4.355 1.00 89.12 82 THR A C 1
ATOM 632 O O . THR A 1 82 ? -0.577 -9.799 3.634 1.00 89.12 82 THR A O 1
ATOM 635 N N . SER A 1 83 ? 1.093 -10.853 4.674 1.00 88.12 83 SER A N 1
ATOM 636 C CA . SER A 1 83 ? 0.591 -12.187 4.307 1.00 88.12 83 SER A CA 1
ATOM 637 C C . SER A 1 83 ? -0.513 -12.677 5.240 1.00 88.12 83 SER A C 1
ATOM 639 O O . SER A 1 83 ? -1.334 -13.497 4.855 1.00 88.12 83 SER A O 1
ATOM 641 N N . TYR A 1 84 ? -0.533 -12.170 6.472 1.00 85.62 84 TYR A N 1
ATOM 642 C CA . TYR A 1 84 ? -1.527 -12.515 7.479 1.00 85.62 84 TYR A CA 1
ATOM 643 C C . TYR A 1 84 ? -2.044 -11.223 8.113 1.00 85.62 84 TYR A C 1
ATOM 645 O O . TYR A 1 84 ? -1.299 -10.572 8.854 1.00 85.62 84 TYR A O 1
ATOM 653 N N . PRO A 1 85 ? -3.282 -10.797 7.811 1.00 83.25 85 PRO A N 1
ATOM 654 C CA . PRO A 1 85 ? -3.864 -9.638 8.462 1.00 83.25 85 PRO A CA 1
ATOM 655 C C . PRO A 1 85 ? -4.102 -9.950 9.951 1.00 83.25 85 PRO A C 1
ATOM 657 O O . PRO A 1 85 ? -4.598 -11.031 10.282 1.00 83.25 85 PRO A O 1
ATOM 660 N N . PRO A 1 86 ? -3.777 -9.026 10.872 1.00 82.19 86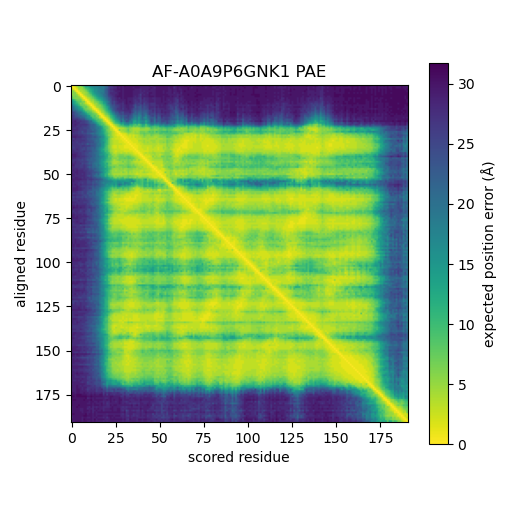 PRO A N 1
ATOM 661 C CA . PRO A 1 86 ? -4.144 -9.157 12.278 1.00 82.19 86 PRO A CA 1
ATOM 662 C C . PRO A 1 86 ? -5.652 -9.368 12.447 1.00 82.19 86 PRO A C 1
ATOM 664 O O . PRO A 1 86 ? -6.447 -8.802 11.696 1.00 82.19 86 PRO A O 1
ATOM 667 N N . LYS A 1 87 ? -6.052 -10.130 13.472 1.00 84.38 87 LYS A N 1
ATOM 668 C CA . LYS A 1 87 ? -7.450 -10.540 13.692 1.00 84.38 87 LYS A CA 1
ATOM 669 C C . LYS A 1 87 ? -8.446 -9.374 13.631 1.00 84.38 87 LYS A C 1
ATOM 671 O O . LYS A 1 87 ? -9.457 -9.478 12.954 1.00 84.38 87 LYS A O 1
ATOM 676 N N . ALA A 1 88 ? -8.122 -8.236 14.246 1.00 81.06 88 ALA A N 1
ATOM 677 C CA . ALA A 1 88 ? -8.984 -7.052 14.224 1.00 81.06 88 ALA A CA 1
ATOM 678 C C . ALA A 1 88 ? -9.204 -6.484 12.806 1.00 81.06 88 ALA A C 1
ATOM 680 O O . ALA A 1 88 ? -10.326 -6.146 12.441 1.00 81.06 88 ALA A O 1
ATOM 681 N N . ILE A 1 89 ? -8.149 -6.423 11.986 1.00 81.81 89 ILE A N 1
ATOM 682 C CA . ILE A 1 89 ? -8.227 -5.968 10.587 1.00 81.81 89 ILE A CA 1
ATOM 683 C C . ILE A 1 89 ? -9.026 -6.966 9.749 1.00 81.81 89 ILE A C 1
ATOM 685 O O . ILE A 1 89 ? -9.814 -6.565 8.889 1.00 81.81 89 ILE A O 1
ATOM 689 N N . HIS A 1 90 ? -8.839 -8.259 10.021 1.00 84.56 90 HIS A N 1
ATOM 690 C CA . HIS A 1 90 ? -9.566 -9.323 9.350 1.00 84.56 90 HIS A CA 1
ATOM 691 C C . HIS A 1 90 ? -11.074 -9.258 9.647 1.00 84.56 90 HIS A C 1
ATOM 693 O O . HIS A 1 90 ? -11.884 -9.228 8.719 1.00 84.56 90 HIS A O 1
ATOM 699 N N . ASP A 1 91 ? -11.443 -9.163 10.925 1.00 85.00 91 ASP A N 1
ATOM 700 C CA . ASP A 1 91 ? -12.835 -9.145 11.390 1.00 85.00 91 ASP A CA 1
ATOM 701 C C . ASP A 1 91 ? -13.587 -7.904 10.883 1.00 85.00 91 ASP A C 1
ATOM 703 O O . ASP A 1 91 ? -14.742 -7.993 10.463 1.00 85.00 91 ASP A O 1
ATOM 707 N N . LEU A 1 92 ? -12.908 -6.753 10.837 1.00 83.62 92 LEU A N 1
ATOM 708 C CA . LEU A 1 92 ? -13.454 -5.497 10.314 1.00 83.62 92 LEU A CA 1
ATOM 709 C C . LEU A 1 92 ? -13.359 -5.377 8.782 1.00 83.62 92 LEU A C 1
ATOM 711 O O . LEU A 1 92 ? -13.824 -4.387 8.215 1.00 83.62 92 LEU A O 1
ATOM 715 N N . LYS A 1 93 ? -12.776 -6.368 8.092 1.00 86.88 93 LYS A N 1
ATOM 716 C CA . LYS A 1 93 ? -12.562 -6.370 6.632 1.00 86.88 93 LYS A CA 1
ATOM 717 C C . LYS A 1 93 ? -11.902 -5.076 6.125 1.00 86.88 93 LYS A C 1
ATOM 719 O O . LYS A 1 93 ? -12.288 -4.540 5.077 1.00 86.88 93 LYS A O 1
ATOM 724 N N . MET A 1 94 ? -10.911 -4.578 6.871 1.00 87.94 94 MET A N 1
ATOM 725 C CA . MET A 1 94 ? -10.122 -3.371 6.559 1.00 87.94 94 MET A CA 1
ATOM 726 C C . MET A 1 94 ? -8.906 -3.703 5.689 1.00 87.94 94 MET A C 1
ATOM 728 O O . MET A 1 94 ? -7.792 -3.231 5.911 1.00 87.94 94 MET A O 1
ATOM 732 N N . TYR A 1 95 ? -9.114 -4.575 4.710 1.00 91.69 95 TYR A N 1
ATOM 733 C CA . TYR A 1 95 ? -8.074 -5.017 3.803 1.00 91.69 95 TYR A CA 1
ATOM 734 C C . TYR A 1 95 ? -8.641 -5.242 2.404 1.00 91.69 95 TYR A C 1
ATOM 736 O O . TYR A 1 95 ? -9.854 -5.391 2.224 1.00 91.69 95 TYR A O 1
ATOM 744 N N . LEU A 1 96 ? -7.746 -5.275 1.424 1.00 92.12 96 LEU A N 1
ATOM 745 C CA . LEU A 1 96 ? -8.020 -5.780 0.081 1.00 92.12 96 LEU A CA 1
ATOM 746 C C . LEU A 1 96 ? -7.059 -6.922 -0.217 1.00 92.12 96 LEU A C 1
ATOM 748 O O . LEU A 1 96 ? -5.896 -6.873 0.172 1.00 92.12 96 LEU A O 1
ATOM 752 N N . TYR A 1 97 ? -7.542 -7.958 -0.882 1.00 92.75 97 TYR A N 1
ATOM 753 C CA . TYR A 1 97 ? -6.703 -9.048 -1.353 1.00 92.75 97 TYR A CA 1
ATOM 754 C C . TYR A 1 97 ? -5.960 -8.606 -2.615 1.00 92.75 97 TYR A C 1
ATOM 756 O O . TYR A 1 97 ? -6.538 -7.952 -3.483 1.00 92.75 97 TYR A O 1
ATOM 764 N N . LEU A 1 98 ? -4.675 -8.927 -2.710 1.00 91.12 98 LEU A N 1
ATOM 765 C CA . LEU A 1 98 ? -3.929 -8.794 -3.953 1.00 91.12 98 LEU A CA 1
ATOM 766 C C . LEU A 1 98 ? -4.182 -10.057 -4.776 1.00 91.12 98 LEU A C 1
ATOM 768 O O . LEU A 1 98 ? -3.934 -11.149 -4.275 1.00 91.12 98 LEU A O 1
ATOM 772 N N . GLY A 1 99 ? -4.675 -9.907 -6.005 1.00 87.38 99 GLY A N 1
ATOM 773 C CA . GLY A 1 99 ? -4.870 -11.037 -6.907 1.00 87.38 99 GLY A CA 1
ATOM 774 C C . GLY A 1 99 ? -3.559 -11.774 -7.173 1.00 87.38 99 GLY A C 1
ATOM 775 O O . GLY A 1 99 ? -2.475 -11.187 -7.130 1.00 87.38 99 GLY A O 1
ATOM 776 N N . ASP A 1 100 ? -3.670 -13.063 -7.455 1.00 86.31 100 ASP A N 1
ATOM 777 C CA . ASP A 1 100 ? -2.563 -13.919 -7.864 1.00 86.31 100 ASP A CA 1
ATOM 778 C C . ASP A 1 100 ? -2.377 -13.906 -9.382 1.00 86.31 100 ASP A C 1
ATOM 780 O O . ASP A 1 100 ? -1.265 -14.091 -9.888 1.00 86.31 100 ASP A O 1
ATOM 784 N N . THR A 1 101 ? -3.475 -13.699 -10.109 1.00 84.69 101 THR A N 1
ATOM 785 C CA . THR A 1 101 ? -3.531 -13.724 -11.566 1.00 84.69 101 THR A CA 1
ATOM 786 C C . THR A 1 101 ? -4.139 -12.444 -12.139 1.00 84.69 101 THR A C 1
ATOM 788 O O . THR A 1 101 ? -4.719 -11.613 -11.437 1.00 84.69 101 THR A O 1
ATOM 791 N N . VAL A 1 102 ? -3.985 -12.269 -13.452 1.00 86.75 102 VAL A N 1
ATOM 792 C CA . VAL A 1 102 ? -4.584 -11.154 -14.206 1.00 86.75 102 VAL A CA 1
ATOM 793 C C . VAL A 1 102 ? -6.103 -11.333 -14.349 1.00 86.75 102 VAL A C 1
ATOM 795 O O . VAL A 1 102 ? -6.821 -10.368 -14.599 1.00 86.75 102 VAL A O 1
ATOM 798 N N . ASP A 1 103 ? -6.607 -12.550 -14.158 1.00 86.25 103 ASP A N 1
ATOM 799 C CA . ASP A 1 103 ? -8.025 -12.884 -14.309 1.00 86.25 103 ASP A CA 1
ATOM 800 C C . ASP A 1 103 ? -8.791 -12.810 -12.978 1.00 86.25 103 ASP A C 1
ATOM 802 O O . ASP A 1 103 ? -10.016 -12.925 -12.959 1.00 86.25 103 ASP A O 1
ATOM 806 N N . ASP A 1 104 ? -8.087 -12.576 -11.865 1.00 84.56 104 ASP A N 1
ATOM 807 C CA . ASP A 1 104 ? -8.698 -12.474 -10.544 1.00 84.56 104 ASP A CA 1
ATOM 808 C C . ASP A 1 104 ? -9.488 -11.169 -10.412 1.00 84.56 104 ASP A C 1
ATOM 810 O O . ASP A 1 104 ? -8.957 -10.098 -10.104 1.00 84.56 104 ASP A O 1
ATOM 814 N N . GLU A 1 105 ? -10.798 -11.275 -10.609 1.00 83.94 105 GLU A N 1
ATOM 815 C CA . GLU A 1 105 ? -11.735 -10.172 -10.458 1.00 83.94 105 GLU A CA 1
ATOM 816 C C . GLU A 1 105 ? -12.664 -10.403 -9.266 1.00 83.94 105 GLU A C 1
ATOM 818 O O . GLU A 1 105 ? -13.383 -11.396 -9.166 1.00 83.94 105 GLU A O 1
ATOM 823 N N . GLY A 1 106 ? -12.670 -9.448 -8.336 1.00 84.62 106 GLY A N 1
ATOM 824 C CA . GLY A 1 106 ? -13.562 -9.475 -7.185 1.00 84.62 106 GLY A CA 1
ATOM 825 C C . GLY A 1 106 ? -13.731 -8.097 -6.548 1.00 84.62 106 GLY A C 1
ATOM 826 O O . GLY A 1 106 ? -12.882 -7.222 -6.721 1.00 84.62 106 GLY A O 1
ATOM 827 N N . PRO A 1 107 ? -14.811 -7.878 -5.775 1.00 82.81 107 PRO A N 1
ATOM 828 C CA . PRO A 1 107 ? -15.059 -6.598 -5.105 1.00 82.81 107 PRO A CA 1
ATOM 829 C C . PRO A 1 107 ? -14.036 -6.291 -4.001 1.00 82.81 107 PRO A C 1
ATOM 831 O O . PRO A 1 107 ? -13.859 -5.136 -3.628 1.00 82.81 107 PRO A O 1
ATOM 834 N N . GLY A 1 108 ? -13.377 -7.322 -3.465 1.00 86.56 108 GLY A N 1
ATOM 835 C CA . GLY A 1 108 ? -12.322 -7.209 -2.458 1.00 86.56 108 GLY A CA 1
ATOM 836 C C . GLY A 1 108 ? -10.931 -7.561 -2.980 1.00 86.56 108 GLY A C 1
ATOM 837 O O . GLY A 1 108 ? -10.023 -7.680 -2.163 1.00 86.56 108 GLY A O 1
ATOM 838 N N . THR A 1 109 ? -10.774 -7.745 -4.294 1.00 90.50 109 THR A N 1
ATOM 839 C CA . THR A 1 109 ? -9.533 -8.218 -4.917 1.00 90.50 109 THR A CA 1
ATOM 840 C C . THR A 1 109 ? -9.002 -7.173 -5.889 1.00 90.50 109 THR A C 1
ATOM 842 O O . THR A 1 109 ? -9.753 -6.650 -6.713 1.00 90.50 109 THR A O 1
ATOM 845 N N . LEU A 1 110 ? -7.710 -6.877 -5.772 1.00 90.62 110 LEU A N 1
ATOM 846 C CA . LEU A 1 110 ? -6.965 -5.994 -6.657 1.00 90.62 110 LEU A CA 1
ATOM 847 C C . LEU A 1 110 ? -6.273 -6.821 -7.739 1.00 90.62 110 LEU A C 1
ATOM 849 O O . LEU A 1 110 ? -5.339 -7.570 -7.456 1.00 90.62 110 LEU A O 1
ATOM 853 N N . LYS A 1 111 ? -6.733 -6.653 -8.972 1.00 91.81 111 LYS A N 1
ATOM 854 C 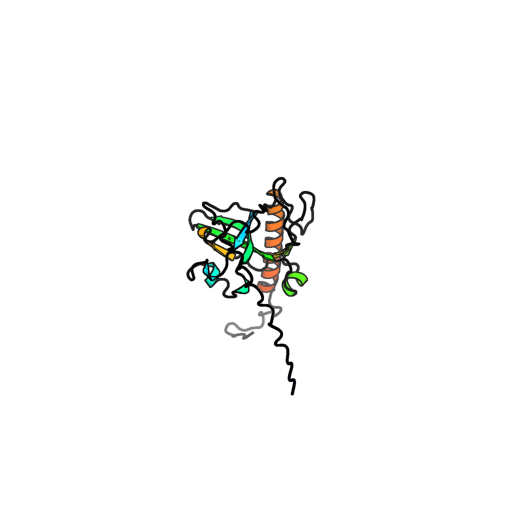CA . LYS A 1 111 ? -6.239 -7.299 -10.180 1.00 91.81 111 LYS A CA 1
ATOM 855 C C . LYS A 1 111 ? -4.815 -6.864 -10.502 1.00 91.81 111 LYS A C 1
ATOM 857 O O . LYS A 1 111 ? -4.458 -5.681 -10.452 1.00 91.81 111 LYS A O 1
ATOM 862 N N . LEU A 1 112 ? -4.000 -7.844 -10.864 1.00 90.94 112 LEU A N 1
ATOM 863 C CA . LEU A 1 112 ? -2.637 -7.633 -11.325 1.00 90.94 112 LEU A CA 1
ATOM 864 C C . LEU A 1 112 ? -2.624 -7.128 -12.775 1.00 90.94 112 LEU A C 1
ATOM 866 O O . LEU A 1 112 ? -3.415 -7.558 -13.611 1.00 90.94 112 LEU A O 1
ATOM 870 N N . ALA A 1 113 ? -1.707 -6.216 -13.098 1.00 90.38 113 ALA A N 1
ATOM 871 C CA . ALA A 1 113 ? -1.548 -5.720 -14.461 1.00 90.38 113 ALA A CA 1
ATOM 872 C C . ALA A 1 113 ? -1.002 -6.822 -15.391 1.00 90.38 113 ALA A C 1
ATOM 874 O O . ALA A 1 113 ? -0.186 -7.644 -14.976 1.00 90.38 113 ALA A O 1
ATOM 875 N N . ALA A 1 114 ? -1.335 -6.772 -16.685 1.00 84.62 114 ALA A N 1
ATOM 876 C CA . ALA A 1 114 ? -1.004 -7.815 -17.673 1.00 84.62 114 ALA A CA 1
ATOM 877 C C . ALA A 1 114 ? 0.496 -8.163 -17.848 1.00 84.62 114 ALA A C 1
ATOM 879 O O . ALA A 1 114 ? 0.827 -9.166 -18.472 1.00 84.62 114 ALA A O 1
ATOM 880 N N . LYS A 1 115 ? 1.416 -7.333 -17.343 1.00 86.56 115 LYS A N 1
ATOM 881 C CA . LYS A 1 115 ? 2.877 -7.563 -17.373 1.00 86.56 115 LYS A CA 1
ATOM 882 C C . LYS A 1 115 ? 3.502 -7.618 -15.979 1.00 86.56 115 LYS A C 1
ATOM 884 O O . LYS A 1 115 ? 4.704 -7.407 -15.848 1.00 86.56 115 LYS A O 1
ATOM 889 N N . SER A 1 116 ? 2.680 -7.764 -14.948 1.00 87.44 116 SER A N 1
ATOM 890 C CA . SER A 1 116 ? 3.168 -7.852 -13.580 1.00 87.44 116 SER A CA 1
ATOM 891 C C . SER A 1 116 ? 3.417 -9.296 -13.188 1.00 87.44 116 SER A C 1
ATOM 893 O O . SER A 1 116 ? 2.737 -10.209 -13.655 1.00 87.44 116 SER A O 1
ATOM 895 N N . ASP A 1 117 ? 4.414 -9.480 -12.337 1.00 87.94 117 ASP A N 1
ATOM 896 C CA . ASP A 1 117 ? 4.707 -10.778 -11.761 1.00 87.94 117 ASP A CA 1
ATOM 897 C C . ASP A 1 117 ? 3.724 -11.092 -10.628 1.00 87.94 117 ASP A C 1
ATOM 899 O O . ASP A 1 117 ? 3.222 -10.197 -9.938 1.00 87.94 117 ASP A O 1
ATOM 903 N N . ARG A 1 118 ? 3.499 -12.386 -10.396 1.00 86.38 118 ARG A N 1
ATOM 904 C CA . ARG A 1 118 ? 2.707 -12.866 -9.264 1.00 86.38 118 ARG A CA 1
ATOM 905 C C . ARG A 1 118 ? 3.454 -12.648 -7.948 1.00 86.38 118 ARG A C 1
ATOM 907 O O . ARG A 1 118 ? 4.667 -12.849 -7.849 1.00 86.38 118 ARG A O 1
ATOM 914 N N . MET A 1 119 ? 2.704 -12.295 -6.909 1.00 85.19 119 MET A N 1
ATOM 915 C CA . MET A 1 119 ? 3.232 -12.224 -5.553 1.00 85.19 119 MET A CA 1
ATOM 916 C C . MET A 1 119 ? 3.502 -13.649 -5.026 1.00 85.19 119 MET A C 1
ATOM 918 O O . MET A 1 119 ? 2.654 -14.523 -5.162 1.00 85.19 119 MET A O 1
ATOM 922 N N . PRO A 1 120 ? 4.661 -13.938 -4.408 1.00 82.00 120 PRO A N 1
ATOM 923 C CA . PRO A 1 120 ? 5.034 -15.311 -4.041 1.00 82.00 120 PRO A CA 1
ATOM 924 C C . PRO A 1 120 ? 4.159 -15.934 -2.941 1.00 82.00 120 PRO A C 1
ATOM 926 O O . PRO A 1 120 ? 4.276 -17.126 -2.663 1.00 82.00 120 PRO A O 1
ATOM 929 N N . ARG A 1 121 ? 3.345 -15.127 -2.261 1.00 85.38 121 ARG A N 1
ATOM 930 C CA . ARG A 1 121 ? 2.443 -15.535 -1.185 1.00 85.38 121 ARG A CA 1
ATOM 931 C C . ARG A 1 121 ? 1.168 -14.721 -1.276 1.00 85.38 121 ARG A C 1
ATOM 933 O O . ARG A 1 121 ? 1.231 -13.552 -1.671 1.00 85.38 121 ARG A O 1
ATOM 940 N N . ASP A 1 122 ? 0.087 -15.301 -0.766 1.00 88.31 122 ASP A N 1
ATOM 941 C CA . ASP A 1 122 ? -1.145 -14.572 -0.495 1.00 88.31 122 ASP A CA 1
ATOM 942 C C . ASP A 1 122 ? -0.827 -13.296 0.271 1.00 88.31 122 ASP A C 1
ATOM 944 O O . ASP A 1 122 ? -0.100 -13.298 1.273 1.00 88.31 122 ASP A O 1
ATOM 948 N N . SER A 1 123 ? -1.306 -12.192 -0.280 1.00 90.75 123 SER A N 1
ATOM 949 C CA . SER A 1 123 ? -0.912 -10.862 0.138 1.00 90.75 123 SER A CA 1
ATOM 950 C C . SER A 1 123 ? -2.146 -9.999 0.281 1.00 90.75 123 SER A C 1
ATOM 952 O O . SER A 1 123 ? -2.964 -9.881 -0.625 1.00 90.75 123 SER A O 1
ATOM 954 N N . TYR A 1 124 ? -2.265 -9.381 1.445 1.00 92.12 124 TYR A N 1
ATOM 955 C CA . TYR A 1 124 ? -3.376 -8.532 1.819 1.00 92.12 124 TYR A CA 1
ATOM 956 C C . TYR A 1 124 ? -2.856 -7.116 2.001 1.00 92.12 124 TYR A C 1
ATOM 958 O O . TYR A 1 124 ? -1.887 -6.866 2.718 1.00 92.12 124 TYR A O 1
ATOM 966 N N . LEU A 1 125 ? -3.507 -6.177 1.337 1.00 92.44 125 LEU A N 1
ATOM 967 C CA . LEU A 1 125 ? -3.267 -4.760 1.488 1.00 92.44 125 LEU A CA 1
ATOM 968 C C . LEU A 1 125 ? -3.973 -4.268 2.750 1.00 92.44 125 LEU A C 1
ATOM 970 O O . LEU A 1 125 ? -5.201 -4.288 2.813 1.00 92.44 125 LEU A O 1
ATOM 974 N N . ASN A 1 126 ? -3.210 -3.820 3.742 1.00 91.75 126 ASN A N 1
ATOM 975 C CA . ASN A 1 126 ? -3.760 -3.267 4.971 1.00 91.75 126 ASN A CA 1
ATOM 976 C C . ASN A 1 126 ? -4.193 -1.810 4.752 1.00 91.75 126 ASN A C 1
ATOM 978 O O . ASN A 1 126 ? -3.350 -0.956 4.481 1.00 91.75 126 ASN A O 1
ATOM 982 N N . LEU A 1 127 ? -5.490 -1.534 4.904 1.00 90.38 127 LEU A N 1
ATOM 983 C CA . LEU A 1 127 ? -6.075 -0.203 4.714 1.00 90.38 127 LEU A CA 1
ATOM 984 C C . LEU A 1 127 ? -6.311 0.563 6.021 1.00 90.38 127 LEU A C 1
ATOM 986 O O . LEU A 1 127 ? -6.848 1.664 5.980 1.00 90.38 127 LEU A O 1
ATOM 990 N N . ASP A 1 128 ? -5.911 0.000 7.162 1.00 86.00 128 ASP A N 1
ATOM 991 C CA . ASP A 1 128 ? -6.089 0.608 8.485 1.00 86.00 128 ASP A CA 1
ATOM 992 C C . ASP A 1 128 ? -5.361 1.955 8.613 1.00 86.00 128 ASP A C 1
ATOM 994 O O . ASP A 1 128 ? -5.920 2.945 9.078 1.00 86.00 128 ASP A O 1
ATOM 998 N N . GLN A 1 129 ? -4.113 2.013 8.139 1.00 85.25 129 GLN A N 1
ATOM 999 C CA . GLN A 1 129 ? -3.287 3.209 8.232 1.00 85.25 129 GLN A CA 1
ATOM 1000 C C . GLN A 1 129 ? -2.521 3.452 6.934 1.00 85.25 129 GLN A C 1
ATOM 1002 O O . GLN A 1 129 ? -1.856 2.559 6.404 1.00 85.25 129 GLN A O 1
ATOM 1007 N N . ARG A 1 130 ? -2.587 4.697 6.450 1.00 90.81 130 ARG A N 1
ATOM 1008 C CA . ARG A 1 130 ? -1.736 5.196 5.369 1.00 90.81 130 ARG A CA 1
ATOM 1009 C C . ARG A 1 130 ? -0.431 5.724 5.956 1.00 90.81 130 ARG A C 1
ATOM 1011 O O . ARG A 1 130 ? -0.449 6.503 6.908 1.00 90.81 130 ARG A O 1
ATOM 1018 N N . PHE A 1 131 ? 0.685 5.312 5.372 1.00 91.62 131 PHE A N 1
ATOM 1019 C CA . PHE A 1 131 ? 2.021 5.729 5.786 1.00 91.62 131 PHE A CA 1
ATOM 1020 C C . PHE A 1 131 ? 2.678 6.579 4.709 1.00 91.62 131 PHE A C 1
ATOM 1022 O O . PHE A 1 131 ? 2.317 6.491 3.537 1.00 91.62 131 PHE A O 1
ATOM 1029 N N . ALA A 1 132 ? 3.668 7.370 5.108 1.00 92.56 132 ALA A N 1
ATOM 1030 C CA . ALA A 1 132 ? 4.498 8.146 4.204 1.00 92.56 132 ALA A CA 1
ATOM 1031 C C . ALA A 1 132 ? 5.978 7.842 4.448 1.00 92.56 132 ALA A C 1
ATOM 1033 O O . ALA A 1 132 ? 6.424 7.670 5.583 1.00 92.56 132 ALA A O 1
ATOM 1034 N N . ILE A 1 133 ? 6.743 7.779 3.364 1.00 91.38 133 ILE A N 1
ATOM 1035 C CA . ILE A 1 133 ? 8.195 7.608 3.393 1.00 91.38 133 ILE A CA 1
ATOM 1036 C C . ILE A 1 133 ? 8.822 8.438 2.281 1.00 91.38 133 ILE A C 1
ATOM 1038 O O . ILE A 1 133 ? 8.232 8.637 1.219 1.00 91.38 133 ILE A O 1
ATOM 1042 N N . GLU A 1 134 ? 10.037 8.914 2.498 1.00 92.19 134 GLU A N 1
ATOM 1043 C CA . GLU A 1 134 ? 10.843 9.500 1.441 1.00 92.19 134 GLU A CA 1
ATOM 1044 C C . GLU A 1 134 ? 11.193 8.406 0.432 1.00 92.19 134 GLU A C 1
ATOM 1046 O O . GLU A 1 134 ? 11.696 7.331 0.782 1.00 92.19 134 GLU A O 1
ATOM 1051 N N . TRP A 1 135 ? 10.948 8.670 -0.850 1.00 90.62 135 TRP A N 1
ATOM 1052 C CA . TRP A 1 135 ? 11.074 7.639 -1.877 1.00 90.62 135 TRP A CA 1
ATOM 1053 C C . TRP A 1 135 ? 12.508 7.095 -2.024 1.00 90.62 135 TRP A C 1
ATOM 1055 O O . TRP A 1 135 ? 12.716 6.030 -2.594 1.00 90.62 135 TRP A O 1
ATOM 1065 N N . GLU A 1 136 ? 13.508 7.796 -1.479 1.00 89.19 136 GLU A 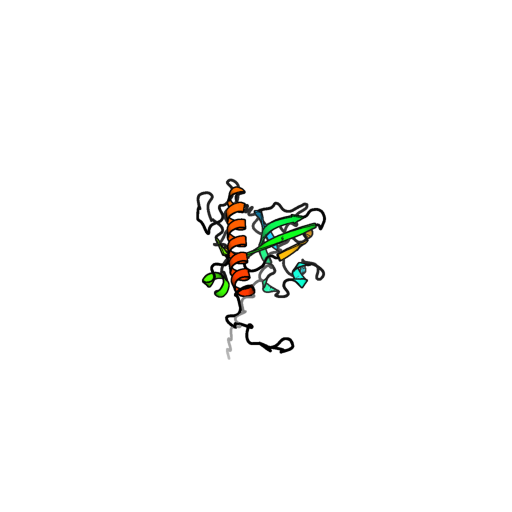N 1
ATOM 1066 C CA . GLU A 1 136 ? 14.934 7.470 -1.604 1.00 89.19 136 GLU A CA 1
ATOM 1067 C C . GLU A 1 136 ? 15.287 6.232 -0.772 1.00 89.19 136 GLU A C 1
ATOM 1069 O O . GLU A 1 136 ? 16.267 5.535 -1.050 1.00 89.19 136 GLU A O 1
ATOM 1074 N N . TYR A 1 137 ? 14.457 5.944 0.233 1.00 88.75 137 TYR A N 1
ATOM 1075 C CA . TYR A 1 137 ? 14.581 4.781 1.097 1.00 88.75 137 TYR A CA 1
ATOM 1076 C C . TYR A 1 137 ? 13.804 3.568 0.584 1.00 88.75 137 TYR A C 1
ATOM 1078 O O . TYR A 1 137 ? 13.943 2.487 1.149 1.00 88.75 137 TYR A O 1
ATOM 1086 N N . LEU A 1 138 ? 13.018 3.701 -0.488 1.00 88.69 138 LEU A N 1
ATOM 1087 C CA . LEU A 1 138 ? 12.326 2.565 -1.086 1.00 88.69 138 LEU A CA 1
ATOM 1088 C C . LEU A 1 138 ? 13.287 1.718 -1.919 1.00 88.69 138 LEU A C 1
ATOM 1090 O O . LEU A 1 138 ? 14.039 2.207 -2.770 1.00 88.69 138 LEU A O 1
ATOM 1094 N N . ASN A 1 139 ? 13.198 0.407 -1.722 1.00 90.50 139 ASN A N 1
ATOM 1095 C CA . ASN A 1 139 ? 13.925 -0.564 -2.518 1.00 90.50 139 ASN A CA 1
ATOM 1096 C C . ASN A 1 139 ? 12.991 -1.262 -3.501 1.00 90.50 139 ASN A C 1
ATOM 1098 O O . ASN A 1 139 ? 11.791 -1.430 -3.271 1.00 90.50 139 ASN A O 1
ATOM 1102 N N . LYS A 1 140 ? 13.566 -1.727 -4.610 1.00 87.06 140 LYS A N 1
ATOM 1103 C CA . LYS A 1 140 ? 12.925 -2.768 -5.413 1.00 87.06 140 LYS A CA 1
ATOM 1104 C C . LYS A 1 140 ? 12.765 -4.037 -4.574 1.00 87.06 140 LYS A C 1
ATOM 1106 O O . LYS A 1 140 ? 13.541 -4.270 -3.645 1.00 87.06 140 LYS A O 1
ATOM 1111 N N . MET A 1 141 ? 11.789 -4.862 -4.943 1.00 84.06 141 MET A N 1
ATOM 1112 C CA . MET A 1 141 ? 11.580 -6.163 -4.315 1.00 84.06 141 MET A CA 1
ATOM 1113 C C . MET A 1 141 ? 12.877 -6.982 -4.285 1.00 84.06 141 MET A C 1
ATOM 1115 O O . MET A 1 141 ? 13.553 -7.077 -5.315 1.00 84.06 141 MET A O 1
ATOM 1119 N N . PRO A 1 142 ? 13.231 -7.592 -3.138 1.00 77.56 142 PRO A N 1
ATOM 1120 C CA . PRO A 1 142 ? 14.492 -8.321 -2.993 1.00 77.56 142 PRO A CA 1
ATOM 1121 C C . PRO A 1 142 ? 14.572 -9.541 -3.922 1.00 77.56 142 PRO A C 1
ATOM 1123 O O . PRO A 1 142 ? 15.655 -9.918 -4.352 1.00 77.56 142 PRO A O 1
ATOM 1126 N N . TRP A 1 143 ? 13.420 -10.101 -4.292 1.00 75.56 143 TRP A N 1
ATOM 1127 C CA . TRP A 1 143 ? 13.261 -11.257 -5.178 1.00 75.56 143 TRP A CA 1
ATOM 1128 C C . TRP A 1 143 ? 13.302 -10.906 -6.675 1.00 75.56 143 TRP A C 1
ATOM 1130 O O . TRP A 1 143 ? 13.141 -11.786 -7.510 1.00 75.56 143 TRP A O 1
ATOM 1140 N N . GLY A 1 144 ? 13.447 -9.624 -7.034 1.00 77.44 144 GLY A N 1
ATOM 1141 C CA . GLY A 1 144 ? 13.421 -9.177 -8.433 1.00 77.44 144 GLY A CA 1
ATOM 1142 C C . GLY A 1 144 ? 12.039 -9.177 -9.099 1.00 77.44 144 GLY A C 1
ATOM 1143 O O . GLY A 1 144 ? 11.957 -8.837 -10.272 1.00 77.44 144 GLY A O 1
ATOM 1144 N N . VAL A 1 145 ? 10.986 -9.503 -8.349 1.00 84.62 145 VAL A N 1
ATOM 1145 C CA . VAL A 1 145 ? 9.584 -9.545 -8.792 1.00 84.62 145 VAL A CA 1
ATOM 1146 C C . VAL A 1 145 ? 9.041 -8.123 -8.974 1.00 84.62 145 VAL A C 1
ATOM 1148 O O . VAL A 1 145 ? 9.194 -7.276 -8.087 1.00 84.62 145 VAL A O 1
ATOM 1151 N N . ASP A 1 146 ? 8.400 -7.854 -10.108 1.00 87.44 146 ASP A N 1
ATOM 1152 C CA . ASP A 1 146 ? 7.761 -6.575 -10.417 1.00 87.44 146 ASP A CA 1
ATOM 1153 C C . ASP A 1 146 ? 6.233 -6.686 -10.347 1.00 87.44 146 ASP A C 1
ATOM 1155 O O . ASP A 1 146 ? 5.552 -6.975 -11.331 1.00 87.44 146 ASP A O 1
ATOM 1159 N N . VAL A 1 147 ? 5.688 -6.440 -9.154 1.00 89.81 147 VAL A N 1
ATOM 1160 C CA . VAL A 1 147 ? 4.241 -6.473 -8.921 1.00 89.81 147 VAL A CA 1
ATOM 1161 C C . VAL A 1 147 ? 3.651 -5.084 -9.138 1.00 89.81 147 VAL A C 1
ATOM 1163 O O . VAL A 1 147 ? 4.017 -4.116 -8.461 1.00 89.81 147 VAL A O 1
ATOM 1166 N N . ASN A 1 148 ? 2.710 -4.987 -10.070 1.00 92.44 148 ASN A N 1
ATOM 1167 C CA . ASN A 1 148 ? 2.013 -3.754 -10.400 1.00 92.44 148 ASN A CA 1
ATOM 1168 C C . ASN A 1 148 ? 0.520 -4.039 -10.517 1.00 92.44 148 ASN A C 1
ATOM 1170 O O . ASN A 1 148 ? 0.119 -4.925 -11.264 1.00 92.44 148 ASN A O 1
ATOM 1174 N N . ILE A 1 149 ? -0.285 -3.261 -9.807 1.00 91.56 149 ILE A N 1
ATOM 1175 C CA . ILE A 1 149 ? -1.741 -3.375 -9.851 1.00 91.56 149 ILE A CA 1
ATOM 1176 C C . ILE A 1 149 ? -2.244 -2.704 -11.128 1.00 91.56 149 ILE A C 1
ATOM 1178 O O . ILE A 1 149 ? -1.617 -1.768 -11.649 1.00 91.56 149 ILE A O 1
ATOM 1182 N N . ASP A 1 150 ? -3.350 -3.215 -11.655 1.00 91.75 150 ASP A N 1
ATOM 1183 C CA . ASP A 1 150 ? -4.017 -2.597 -12.788 1.00 91.75 150 ASP A CA 1
ATOM 1184 C C . ASP A 1 150 ? -4.541 -1.193 -12.435 1.00 91.75 150 ASP A C 1
ATOM 1186 O O . ASP A 1 150 ? -4.987 -0.912 -11.320 1.00 91.75 150 ASP A O 1
ATOM 1190 N N . GLY A 1 151 ? -4.467 -0.278 -13.398 1.00 87.62 151 GLY A N 1
ATOM 1191 C CA . GLY A 1 151 ? -4.891 1.108 -13.215 1.00 87.62 151 GLY A CA 1
ATOM 1192 C C . GLY A 1 151 ? -6.398 1.244 -13.002 1.00 87.62 151 GLY A C 1
ATOM 1193 O O . GLY A 1 151 ? -6.833 2.167 -12.313 1.00 87.62 151 GLY A O 1
ATOM 1194 N N . GLU A 1 152 ? -7.193 0.326 -13.555 1.00 89.00 152 GLU A N 1
ATOM 1195 C CA . GLU A 1 152 ? -8.652 0.316 -13.394 1.00 89.00 152 GLU A CA 1
ATOM 1196 C C . GLU A 1 152 ? -9.068 0.017 -11.948 1.00 89.00 152 GLU A C 1
ATOM 1198 O O . GLU A 1 152 ? -9.987 0.644 -11.407 1.00 89.00 152 GLU A O 1
ATOM 1203 N N . ASP A 1 153 ? -8.303 -0.844 -11.278 1.00 89.75 153 ASP A N 1
ATOM 1204 C CA . ASP A 1 153 ? -8.542 -1.274 -9.901 1.00 89.75 153 ASP A CA 1
ATOM 1205 C C . ASP A 1 153 ? -8.205 -0.207 -8.860 1.00 89.75 153 ASP A C 1
ATOM 1207 O O . ASP A 1 153 ? -8.608 -0.311 -7.697 1.00 89.75 153 ASP A O 1
ATOM 1211 N N . ARG A 1 154 ? -7.597 0.904 -9.290 1.00 89.81 154 ARG A N 1
ATOM 1212 C CA . ARG A 1 154 ? -7.486 2.111 -8.468 1.00 89.81 154 ARG A CA 1
ATOM 1213 C C . ARG A 1 154 ? -8.844 2.575 -7.949 1.00 89.81 154 ARG A C 1
ATOM 1215 O O . ARG A 1 154 ? -8.955 2.954 -6.790 1.00 89.81 154 ARG A O 1
ATOM 1222 N N . LYS A 1 155 ? -9.890 2.501 -8.779 1.00 90.62 155 LYS A N 1
ATOM 1223 C CA . LYS A 1 155 ? -11.241 2.921 -8.379 1.00 90.62 155 LYS A CA 1
ATOM 1224 C C . LYS A 1 155 ? -11.794 2.052 -7.250 1.00 90.62 155 LYS A C 1
ATOM 1226 O O . LYS A 1 155 ? -12.490 2.566 -6.382 1.00 90.62 155 LYS A O 1
ATOM 1231 N N . LYS A 1 156 ? -11.473 0.751 -7.243 1.00 91.56 156 LYS A N 1
ATOM 1232 C CA . LYS A 1 156 ? -11.872 -0.175 -6.171 1.00 91.56 156 LYS A CA 1
ATOM 1233 C C . LYS A 1 156 ? -11.167 0.172 -4.865 1.00 91.56 156 LYS A C 1
ATOM 1235 O O . LYS A 1 156 ? -11.809 0.203 -3.817 1.00 91.56 156 LYS A O 1
ATOM 1240 N N . LEU A 1 157 ? -9.869 0.472 -4.944 1.00 91.38 157 LEU A N 1
ATOM 1241 C CA . LEU A 1 157 ? -9.085 0.931 -3.801 1.00 91.38 157 LEU A CA 1
ATOM 1242 C C . LEU A 1 157 ? -9.674 2.221 -3.215 1.00 91.38 157 LEU A C 1
ATOM 1244 O O . LEU A 1 157 ? -9.997 2.253 -2.030 1.00 91.38 157 LEU A O 1
ATOM 1248 N N . ASP A 1 158 ? -9.879 3.240 -4.050 1.00 91.31 158 ASP A N 1
ATOM 1249 C CA . ASP A 1 158 ? -10.421 4.534 -3.625 1.00 91.31 158 ASP A CA 1
ATOM 1250 C C . ASP A 1 158 ? -11.831 4.376 -3.028 1.00 91.31 158 ASP A C 1
ATOM 1252 O O . ASP A 1 158 ? -12.112 4.892 -1.948 1.00 91.31 158 ASP A O 1
ATOM 1256 N N . PHE A 1 159 ? -12.696 3.573 -3.659 1.00 91.94 159 PHE A N 1
ATOM 1257 C CA . PHE A 1 159 ? -14.034 3.272 -3.142 1.00 91.94 159 PHE A CA 1
ATOM 1258 C C . PHE A 1 159 ? -13.994 2.601 -1.764 1.00 91.94 159 PHE A C 1
ATOM 1260 O O . PHE A 1 159 ? -14.742 2.981 -0.861 1.00 91.94 159 PHE A O 1
ATOM 1267 N N . LYS A 1 160 ? -13.112 1.611 -1.579 1.00 91.25 160 LYS A N 1
ATOM 1268 C CA . LYS A 1 160 ? -12.959 0.914 -0.298 1.00 91.25 160 LYS A CA 1
ATOM 1269 C C . LYS A 1 160 ? -12.437 1.853 0.788 1.00 91.25 160 LYS A C 1
ATOM 1271 O O . LYS A 1 160 ? -12.934 1.796 1.910 1.00 91.25 160 LYS A O 1
ATOM 1276 N N . ILE A 1 161 ? -11.486 2.726 0.461 1.00 90.69 161 ILE A N 1
ATOM 1277 C CA . ILE A 1 161 ? -10.974 3.745 1.385 1.00 90.69 161 ILE A CA 1
ATOM 1278 C C . ILE A 1 161 ? -12.106 4.686 1.803 1.00 90.69 161 ILE A C 1
ATOM 1280 O O . ILE A 1 161 ? -12.363 4.820 2.995 1.00 90.69 161 ILE A O 1
ATOM 1284 N N . SER A 1 162 ? -12.857 5.245 0.849 1.00 89.56 162 SER A N 1
ATOM 1285 C CA . SER A 1 162 ? -13.993 6.121 1.159 1.00 89.56 162 SER A CA 1
ATOM 1286 C C . SER A 1 162 ? -15.066 5.418 1.994 1.00 89.56 162 SER A C 1
ATOM 1288 O O . SER A 1 162 ? -15.661 6.028 2.881 1.00 89.56 162 SER A O 1
ATOM 1290 N N . GLN A 1 163 ? -15.306 4.124 1.759 1.00 89.88 163 GLN A N 1
ATOM 1291 C CA . GLN A 1 163 ? -16.214 3.328 2.584 1.00 89.88 163 GLN A CA 1
ATOM 1292 C C . GLN A 1 163 ? -15.719 3.224 4.035 1.00 89.88 163 GLN A C 1
ATOM 1294 O O . GLN A 1 163 ? -16.516 3.389 4.960 1.00 89.88 163 GLN A O 1
ATOM 1299 N N . LEU A 1 164 ? -14.431 2.939 4.241 1.00 88.06 164 LEU A N 1
ATOM 1300 C CA . LEU A 1 164 ? -13.834 2.821 5.573 1.00 88.06 164 LEU A CA 1
ATOM 1301 C C . LEU A 1 164 ? -13.821 4.168 6.305 1.00 88.06 164 LEU A C 1
ATOM 1303 O O . LEU A 1 164 ? -14.216 4.233 7.467 1.00 88.06 164 LEU A O 1
ATOM 1307 N N . GLU A 1 165 ? -13.469 5.251 5.615 1.00 86.75 165 GLU A N 1
ATOM 1308 C CA . GLU A 1 165 ? -13.522 6.612 6.158 1.00 86.75 165 GLU A CA 1
ATOM 1309 C C . GLU A 1 165 ? -14.954 6.998 6.548 1.00 86.75 165 GLU A C 1
ATOM 1311 O O . GLU A 1 165 ? -15.186 7.510 7.642 1.00 86.75 165 GLU A O 1
ATOM 1316 N N . ALA A 1 166 ? -15.949 6.684 5.713 1.00 85.19 166 ALA A N 1
ATOM 1317 C CA . ALA A 1 166 ? -17.354 6.913 6.044 1.00 85.19 166 ALA A CA 1
ATOM 1318 C C . ALA A 1 166 ? -17.803 6.100 7.272 1.00 85.19 166 ALA A C 1
ATOM 1320 O O . ALA A 1 166 ? -18.562 6.602 8.106 1.00 85.19 166 ALA A O 1
ATOM 1321 N N . GLN A 1 167 ? -17.327 4.858 7.418 1.00 83.62 167 GLN A N 1
ATOM 1322 C CA . GLN A 1 167 ? -17.596 4.034 8.598 1.00 83.62 167 GLN A CA 1
ATOM 1323 C C . GLN A 1 167 ? -16.960 4.618 9.861 1.00 83.62 167 GLN A C 1
ATOM 1325 O O . GLN A 1 167 ? -17.635 4.688 10.884 1.00 83.62 167 GLN A O 1
ATOM 1330 N N . GLN A 1 168 ? -15.708 5.076 9.797 1.00 79.25 168 GLN A N 1
ATOM 1331 C CA . GLN A 1 168 ? -15.040 5.741 10.920 1.00 79.25 168 GLN A CA 1
ATOM 1332 C C . GLN A 1 168 ? -15.747 7.050 11.295 1.00 79.25 168 GLN A C 1
ATOM 1334 O O . GLN A 1 168 ? -16.101 7.256 12.457 1.00 79.25 168 GLN A O 1
ATOM 1339 N N . ASN A 1 169 ? -16.061 7.887 10.305 1.00 78.75 169 ASN A N 1
ATOM 1340 C CA . ASN A 1 169 ? -16.777 9.147 10.499 1.00 78.75 169 ASN A CA 1
ATOM 1341 C C . ASN A 1 169 ? -18.154 8.932 11.134 1.00 78.75 169 ASN A C 1
ATOM 1343 O O . ASN A 1 169 ? -18.570 9.722 11.978 1.00 78.75 169 ASN A O 1
ATOM 1347 N N . ARG A 1 170 ? -18.847 7.831 10.818 1.00 73.75 170 ARG A N 1
ATOM 1348 C CA . ARG A 1 170 ? -20.113 7.485 11.477 1.00 73.75 170 ARG A CA 1
ATOM 1349 C C . ARG A 1 170 ? -19.971 7.327 12.993 1.00 73.75 170 ARG A C 1
ATOM 1351 O O . ARG A 1 170 ? -20.923 7.642 13.700 1.00 73.75 170 ARG A O 1
ATOM 1358 N N . TYR A 1 171 ? -18.840 6.834 13.495 1.00 68.62 171 TYR A N 1
ATOM 1359 C CA . TYR A 1 171 ? -18.608 6.700 14.937 1.00 68.62 171 TYR A CA 1
ATOM 1360 C C . TYR A 1 171 ? -18.207 8.023 15.594 1.00 68.62 171 TYR A C 1
ATOM 1362 O O . TYR A 1 171 ? -18.582 8.251 16.739 1.00 68.62 171 TYR A O 1
ATOM 1370 N N . ILE A 1 172 ? -17.519 8.908 14.867 1.00 65.56 172 ILE A N 1
ATOM 1371 C CA . ILE A 1 172 ? -17.131 10.244 15.351 1.00 65.56 172 ILE A CA 1
ATOM 1372 C C . ILE A 1 172 ? -18.348 11.178 15.418 1.00 65.56 172 ILE A C 1
ATOM 1374 O O . ILE A 1 172 ? -18.531 11.898 16.395 1.00 65.56 172 ILE A O 1
ATOM 1378 N N . TYR A 1 173 ? -19.204 11.140 14.397 1.00 57.75 173 TYR A N 1
ATOM 1379 C CA . TYR A 1 173 ? -20.370 12.018 14.259 1.00 57.75 173 TYR A CA 1
ATOM 1380 C C . TYR A 1 173 ? -21.684 11.361 14.675 1.00 57.75 173 TYR A C 1
ATOM 1382 O O . TYR A 1 173 ? -22.758 11.897 14.388 1.00 57.75 173 TYR A O 1
ATOM 1390 N N . LYS A 1 174 ? -21.637 10.198 15.337 1.00 52.31 174 LYS A N 1
ATOM 1391 C CA . LYS A 1 174 ? -22.846 9.618 15.918 1.00 52.31 174 LYS A CA 1
ATOM 1392 C C . LYS A 1 174 ? -23.392 10.646 16.900 1.00 52.31 174 LYS A C 1
ATOM 1394 O O . LYS A 1 174 ? -22.722 10.975 17.876 1.00 52.31 174 LYS A O 1
ATOM 1399 N N . SER A 1 175 ? -24.583 11.171 16.619 1.00 56.12 175 SER A N 1
ATOM 1400 C CA . SER A 1 175 ? -25.260 12.070 17.541 1.00 56.12 175 SER A CA 1
ATOM 1401 C C . SER A 1 175 ? -25.287 11.399 18.911 1.00 56.12 175 SER A C 1
ATOM 1403 O O . SER A 1 175 ? -25.715 10.247 19.042 1.00 56.12 175 SER A O 1
ATOM 1405 N N . LEU A 1 176 ? -24.759 12.090 19.924 1.00 56.00 176 LEU A N 1
ATOM 1406 C CA . LEU A 1 176 ? -24.921 11.651 21.302 1.00 56.00 176 LEU A CA 1
ATOM 1407 C C . LEU A 1 176 ? -26.425 11.455 21.516 1.00 56.00 176 LEU A C 1
ATOM 1409 O O . LEU A 1 176 ? -27.217 12.353 21.244 1.00 56.00 176 LEU A O 1
ATOM 1413 N N . LEU A 1 177 ? -26.822 10.272 21.988 1.00 56.50 1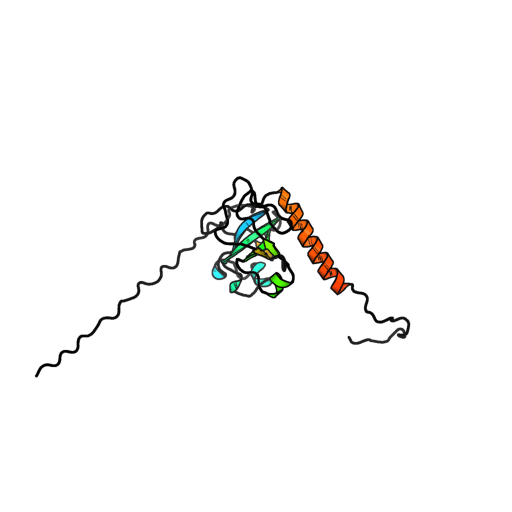77 LEU A N 1
ATOM 1414 C CA . LEU A 1 177 ? -28.218 9.956 22.326 1.00 56.50 177 LEU A CA 1
ATOM 1415 C C . LEU A 1 177 ? -28.778 10.868 23.438 1.00 56.50 177 LEU A C 1
ATOM 1417 O O . LEU A 1 177 ? -29.962 10.796 23.757 1.00 56.50 177 LEU A O 1
ATOM 1421 N N . ALA A 1 178 ? -27.944 11.727 24.026 1.00 55.53 178 ALA A N 1
ATOM 1422 C CA . ALA A 1 178 ? -28.349 12.730 24.989 1.00 55.53 178 ALA A CA 1
ATOM 1423 C C . ALA A 1 178 ? -28.978 13.938 24.276 1.00 55.53 178 ALA A C 1
ATOM 1425 O O . ALA A 1 178 ? -28.301 14.745 23.641 1.00 55.53 178 ALA A O 1
ATOM 1426 N N . SER A 1 179 ? -30.294 14.085 24.427 1.00 53.88 179 SER A N 1
ATOM 1427 C CA . SER A 1 179 ? -30.970 15.360 24.200 1.00 53.88 179 SER A CA 1
ATOM 1428 C C . SER A 1 179 ? -30.436 16.386 25.206 1.00 53.88 179 SER A C 1
ATOM 1430 O O . SER A 1 179 ? -30.785 16.351 26.385 1.00 53.88 179 SER A O 1
ATOM 1432 N N . PHE A 1 180 ? -29.588 17.312 24.754 1.00 59.03 180 PHE A N 1
ATOM 1433 C CA . PHE A 1 180 ? -29.091 18.421 25.581 1.00 59.03 180 PHE A CA 1
ATOM 1434 C C . PHE A 1 180 ? -30.100 19.570 25.719 1.00 59.03 180 PHE A C 1
ATOM 1436 O O . PHE A 1 180 ? -29.780 20.593 26.314 1.00 59.03 180 PHE A O 1
ATOM 1443 N N . HIS A 1 181 ? -31.334 19.409 25.228 1.00 60.75 181 HIS A N 1
ATOM 1444 C CA . HIS A 1 181 ? -32.382 20.427 25.361 1.00 60.75 181 HIS A CA 1
ATOM 1445 C C . HIS A 1 181 ? -32.721 20.777 26.820 1.00 60.75 181 HIS A C 1
ATOM 1447 O O . HIS A 1 181 ? -33.291 21.834 27.068 1.00 60.75 181 HIS A O 1
ATOM 1453 N N . VAL A 1 182 ? -32.371 19.912 27.777 1.00 64.19 182 VAL A N 1
ATOM 1454 C CA . VAL A 1 182 ? -32.644 20.101 29.213 1.00 64.19 182 VAL A CA 1
ATOM 1455 C C . VAL A 1 182 ? -31.416 20.625 29.977 1.00 64.19 182 VAL A C 1
ATOM 1457 O O . VAL A 1 182 ? -31.507 20.935 31.161 1.00 64.19 182 VAL A O 1
ATOM 1460 N N . VAL A 1 183 ? -30.251 20.742 29.331 1.00 67.00 183 VAL A N 1
ATOM 1461 C CA . VAL A 1 183 ? -29.015 21.155 30.006 1.00 67.00 183 VAL A CA 1
ATOM 1462 C C . VAL A 1 183 ? -28.876 22.672 29.938 1.00 67.00 183 VAL A C 1
ATOM 1464 O O . VAL A 1 183 ? -28.808 23.258 28.859 1.00 67.00 183 VAL A O 1
ATOM 1467 N N . ALA A 1 184 ? -28.846 23.315 31.106 1.00 70.12 184 ALA A N 1
ATOM 1468 C CA . ALA A 1 184 ? -28.717 24.761 31.203 1.00 70.12 184 ALA A CA 1
ATOM 1469 C C . ALA A 1 184 ? -27.383 25.237 30.585 1.00 70.12 184 ALA A C 1
ATOM 1471 O O . ALA A 1 184 ? -26.343 24.598 30.816 1.00 70.12 184 ALA A O 1
ATOM 1472 N N . PRO A 1 185 ? -27.382 26.361 29.841 1.00 65.50 185 PRO A N 1
ATOM 1473 C CA . PRO A 1 185 ? -26.156 26.973 29.339 1.00 65.50 185 PRO A CA 1
ATOM 1474 C C . PRO A 1 185 ? -25.168 27.213 30.490 1.00 65.50 185 PRO A C 1
ATOM 1476 O O . PRO A 1 185 ? -25.514 27.866 31.470 1.00 65.50 185 PRO A O 1
ATOM 1479 N N . GLY A 1 186 ? -23.953 26.664 30.383 1.00 68.56 186 GLY A N 1
ATOM 1480 C CA . GLY A 1 186 ? -22.920 26.737 31.429 1.00 68.56 186 GLY A CA 1
ATOM 1481 C C . GLY A 1 186 ? -22.649 25.429 32.182 1.00 68.56 186 GLY A C 1
ATOM 1482 O O . GLY A 1 186 ? -21.756 25.389 33.025 1.00 68.56 186 GLY A O 1
ATOM 1483 N N . THR A 1 187 ? -23.364 24.345 31.874 1.00 71.38 187 THR A N 1
ATOM 1484 C CA . THR A 1 187 ? -23.114 23.036 32.498 1.00 71.38 187 THR A CA 1
ATOM 1485 C C . THR A 1 187 ? -21.971 22.303 31.789 1.00 71.38 187 THR A C 1
ATOM 1487 O O . THR A 1 187 ? -22.053 22.035 30.591 1.00 71.38 187 THR A O 1
ATOM 1490 N N . ILE A 1 188 ? -20.916 21.944 32.525 1.00 63.00 188 ILE A N 1
ATOM 1491 C CA . ILE A 1 188 ? -19.836 21.087 32.016 1.00 63.00 188 ILE A CA 1
ATOM 1492 C C . ILE A 1 188 ? -20.273 19.633 32.185 1.00 63.00 188 ILE A C 1
ATOM 1494 O O . ILE A 1 188 ? -20.419 19.147 33.305 1.00 63.00 188 ILE A O 1
ATOM 1498 N N . VAL A 1 189 ? -20.478 18.939 31.070 1.00 58.53 189 VAL A N 1
ATOM 1499 C CA . VAL A 1 189 ? -20.745 17.499 31.063 1.00 58.53 189 VAL A CA 1
ATOM 1500 C C . VAL A 1 189 ? -19.403 16.791 30.904 1.00 58.53 189 VAL A C 1
ATOM 1502 O O . VAL A 1 189 ? -18.769 16.913 29.859 1.00 58.53 189 VAL A O 1
ATOM 1505 N N . MET A 1 190 ? -18.949 16.086 31.940 1.00 44.47 190 MET A N 1
ATOM 1506 C CA . MET A 1 190 ? -17.833 15.147 31.802 1.00 44.47 190 MET A CA 1
ATOM 1507 C C . MET A 1 190 ? -18.385 13.810 31.301 1.00 44.47 190 MET A C 1
ATOM 1509 O O . MET A 1 190 ? -19.245 13.222 31.957 1.00 44.47 190 MET A O 1
ATOM 1513 N N . LEU A 1 191 ? -17.927 13.399 30.116 1.00 54.16 191 LEU A N 1
ATOM 1514 C CA . LEU A 1 191 ? -18.179 12.092 29.500 1.00 54.16 191 LEU A CA 1
ATOM 1515 C C . LEU A 1 191 ? -17.147 11.067 29.971 1.00 54.16 191 LEU A C 1
ATOM 1517 O O . LEU A 1 191 ? -15.957 11.448 30.057 1.00 54.16 191 LEU A O 1
#

Secondary structure (DSSP, 8-state):
--------PPP-------------B-SSPPPTTBEEE---GGGS-TTSHHHHH---GGGSS-EEEEEEEETTTTEEEEEEEESS--HHHHHTT-EEEEPSSTT--BTTEEPBPTTPPPPSS--EEE-S--EEEEGGG-B--TT----BB-STTHHHHHHHHHHHHHHHHHHHS---S--GGGSPTT-----